Protein AF-A0AAN9YZ32-F1 (afdb_monomer)

Organism: NCBI:txid2509291

pLDDT: mean 82.46, std 17.28, range [25.11, 98.38]

Secondary structure (DSSP, 8-state):
----S--SSHHHHHHHHHHHTT--PPPPSS--SSTTTS------------EETTEE--HHHHHHHHHHHHHHHHTTSS-HHHHHHHHHHHHHHHHHHHHHHHHHHHT-SEEEE-SGGGG-HHHHHHHHHHHHHHT-EEEEPPHHHHS--HHHHHHHHHHHHHTT----GGG----TT--TTSS---S--

Mean predicted aligned error: 7.69 Å

InterPro domains:
  IPR000905 Gcp-like domain [PF00814] (38-154)
  IPR000905 Gcp-like domain [PTHR11735] (42-188)
  IPR027791 Galactosyltransferase, C-terminal [PF02709] (1-33)
  IPR043129 ATPase, nucleotide binding domain [SSF53067] (52-160)

Radius of gyration: 19.92 Å; Cα contacts (8 Å, |Δi|>4): 190; chains: 1; bounding box: 47×29×58 Å

Foldseek 3Di:
DDPQAPDPDDLVVLVVLCVVLVDPDDDDPPAHLDPVGQFPAPDADDFDQAADQLDGDDPRRSVVCSVCVVVCVVVVVGPPSNSSVNSVVSVLVSNLVSVLSVCVVVVALEDEQAASCLSRVVSVVSNCVSSVVVVGYYHRDDPVGRYDDVVVVVVVVVLCVVLVHDDDPVRPDDDPPDDPVVDDRSNPD

Structure (mmCIF, N/CA/C/O backbone):
data_AF-A0AAN9YZ32-F1
#
_entry.id   AF-A0AAN9YZ32-F1
#
loop_
_atom_site.group_PDB
_atom_site.id
_atom_site.type_symbol
_atom_site.label_atom_id
_atom_site.label_alt_id
_atom_site.label_comp_id
_atom_site.label_asym_id
_atom_site.label_entity_id
_atom_site.label_seq_id
_atom_site.pdbx_PDB_ins_code
_atom_site.Cartn_x
_atom_site.Cartn_y
_atom_site.Cartn_z
_atom_site.occupancy
_atom_site.B_iso_or_equiv
_atom_site.auth_seq_id
_atom_site.auth_comp_id
_atom_site.auth_asym_id
_atom_site.auth_atom_id
_atom_site.pdbx_PDB_model_num
ATOM 1 N N . MET A 1 1 ? 19.676 15.969 9.452 1.00 29.69 1 MET A N 1
ATOM 2 C CA . MET A 1 1 ? 18.438 15.170 9.318 1.00 29.69 1 MET A CA 1
ATOM 3 C C . MET A 1 1 ? 17.542 15.817 8.270 1.00 29.69 1 MET A C 1
ATOM 5 O O . MET A 1 1 ? 16.778 16.707 8.598 1.00 29.69 1 MET A O 1
ATOM 9 N N . SER A 1 2 ? 17.719 15.436 7.004 1.00 25.11 2 SER A N 1
ATOM 10 C CA . SER A 1 2 ? 16.837 15.790 5.882 1.00 25.11 2 SER A CA 1
ATOM 11 C C . SER A 1 2 ? 17.173 14.858 4.711 1.00 25.11 2 SER A C 1
ATOM 13 O O . SER A 1 2 ? 17.699 15.284 3.689 1.00 25.11 2 SER A O 1
ATOM 15 N N . ASN A 1 3 ? 16.895 13.563 4.894 1.00 29.72 3 ASN A N 1
ATOM 16 C CA . ASN A 1 3 ? 16.486 12.705 3.784 1.00 29.72 3 ASN A CA 1
ATOM 17 C C . ASN A 1 3 ? 15.047 13.118 3.490 1.00 29.72 3 ASN A C 1
ATOM 19 O O . ASN A 1 3 ? 14.131 12.536 4.066 1.00 29.72 3 ASN A O 1
ATOM 23 N N . LYS A 1 4 ? 14.832 14.152 2.670 1.00 35.03 4 LYS A N 1
ATOM 24 C CA . LYS A 1 4 ? 13.491 14.446 2.155 1.00 35.03 4 LYS A CA 1
ATOM 25 C C . LYS A 1 4 ? 13.124 13.360 1.131 1.00 35.03 4 LYS A C 1
ATOM 27 O O . LYS A 1 4 ? 13.225 13.533 -0.074 1.00 35.03 4 LYS A O 1
ATOM 32 N N . TYR A 1 5 ? 12.787 12.214 1.718 1.00 47.97 5 TYR A N 1
ATOM 33 C CA . TYR A 1 5 ? 11.811 11.211 1.308 1.00 47.97 5 TYR A CA 1
ATOM 34 C C . TYR A 1 5 ? 12.177 10.161 0.267 1.00 47.97 5 TYR A C 1
ATOM 36 O O . TYR A 1 5 ? 11.325 9.362 -0.087 1.00 47.97 5 TYR A O 1
ATOM 44 N N . TRP A 1 6 ? 13.446 10.009 -0.094 1.00 38.06 6 TRP A N 1
ATOM 45 C CA . TRP A 1 6 ? 13.887 8.803 -0.809 1.00 38.06 6 TRP A CA 1
ATOM 46 C C . TRP A 1 6 ? 13.816 7.540 0.048 1.00 38.06 6 TRP A C 1
ATOM 48 O O . TRP A 1 6 ? 14.355 7.525 1.155 1.00 38.06 6 TRP A O 1
ATOM 58 N N . GLY A 1 7 ? 13.234 6.474 -0.514 1.00 44.03 7 GLY A N 1
ATOM 59 C CA . GLY A 1 7 ? 13.568 5.095 -0.154 1.00 44.03 7 GLY A CA 1
ATOM 60 C C . GLY A 1 7 ? 13.113 4.634 1.232 1.00 44.03 7 GLY A C 1
ATOM 61 O O . GLY A 1 7 ? 13.901 4.508 2.164 1.00 44.03 7 GLY A O 1
ATOM 62 N N . ARG A 1 8 ? 11.823 4.334 1.380 1.00 45.53 8 ARG A N 1
ATOM 63 C CA . ARG A 1 8 ? 11.341 3.363 2.382 1.00 45.53 8 ARG A CA 1
ATOM 64 C C . ARG A 1 8 ? 10.248 2.485 1.774 1.00 45.53 8 ARG A C 1
ATOM 66 O O . ARG A 1 8 ? 9.145 2.387 2.302 1.00 45.53 8 ARG A O 1
ATOM 73 N N . GLY A 1 9 ? 10.553 1.901 0.617 1.00 55.44 9 GLY A N 1
ATOM 74 C CA . GLY A 1 9 ? 9.623 1.076 -0.151 1.00 55.44 9 GLY A CA 1
ATOM 75 C C . GLY A 1 9 ? 10.321 0.164 -1.159 1.00 55.44 9 GLY A C 1
ATOM 76 O O . GLY A 1 9 ? 11.528 -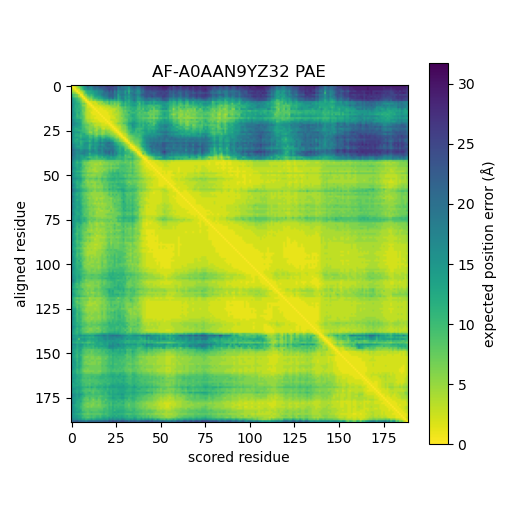0.050 -1.091 1.00 55.44 9 GLY A O 1
ATOM 77 N N . LEU A 1 10 ? 9.544 -0.347 -2.114 1.00 54.44 10 LEU A N 1
ATOM 78 C CA . LEU A 1 10 ? 9.948 -1.344 -3.117 1.00 54.44 10 LEU A CA 1
ATOM 79 C C . LEU A 1 10 ? 11.146 -0.939 -3.993 1.00 54.44 10 LEU A C 1
ATOM 81 O O . LEU A 1 10 ? 11.879 -1.798 -4.468 1.00 54.44 10 LEU A O 1
ATOM 85 N N . GLU A 1 11 ? 11.373 0.356 -4.202 1.00 58.56 11 GLU A N 1
ATOM 86 C CA . GLU A 1 11 ? 12.484 0.868 -5.018 1.00 58.56 11 GLU A CA 1
ATOM 87 C C . GLU A 1 11 ? 13.853 0.636 -4.375 1.00 58.56 11 GLU A C 1
ATOM 89 O O . GLU A 1 11 ? 14.832 0.360 -5.068 1.00 58.56 11 GLU A O 1
ATOM 94 N N . ASP A 1 12 ? 13.928 0.727 -3.045 1.00 61.19 12 ASP A N 1
ATOM 95 C CA . ASP A 1 12 ? 15.157 0.429 -2.315 1.00 61.19 12 ASP A CA 1
ATOM 96 C C . ASP A 1 12 ? 15.487 -1.050 -2.406 1.00 61.19 12 ASP A C 1
ATOM 98 O O . ASP A 1 12 ? 16.642 -1.406 -2.640 1.00 61.19 12 ASP A O 1
ATOM 102 N N . GLU A 1 13 ? 14.464 -1.891 -2.266 1.00 63.31 13 GLU A N 1
ATOM 103 C CA . GLU A 1 13 ? 14.590 -3.328 -2.444 1.00 63.31 13 GLU A CA 1
ATOM 104 C C . GLU A 1 13 ? 15.046 -3.647 -3.871 1.00 63.31 13 GLU A C 1
ATOM 106 O O . GLU A 1 13 ? 16.034 -4.353 -4.053 1.00 63.31 13 GLU A O 1
ATOM 111 N N . PHE A 1 14 ? 14.422 -3.050 -4.888 1.00 64.94 14 PHE A N 1
ATOM 112 C CA . PHE A 1 14 ? 14.807 -3.257 -6.281 1.00 64.94 14 PHE A CA 1
ATOM 113 C C . PHE A 1 14 ? 16.247 -2.809 -6.563 1.00 64.94 14 PHE A C 1
ATOM 115 O O . PHE A 1 14 ? 17.024 -3.546 -7.167 1.00 64.94 14 PHE A O 1
ATOM 122 N N . TYR A 1 15 ? 16.652 -1.638 -6.074 1.00 66.81 15 TYR A N 1
ATOM 123 C CA . TYR A 1 15 ? 18.014 -1.142 -6.257 1.00 66.81 15 TYR A CA 1
ATOM 124 C C . TYR A 1 15 ? 19.060 -2.008 -5.532 1.00 66.81 15 TYR A C 1
ATOM 126 O O . TYR A 1 15 ? 20.149 -2.238 -6.065 1.00 66.81 15 TYR A O 1
ATOM 134 N N . VAL A 1 16 ? 18.747 -2.501 -4.328 1.00 68.75 16 VAL A N 1
ATOM 135 C CA . VAL A 1 16 ? 19.596 -3.469 -3.612 1.00 68.75 16 VAL A CA 1
ATOM 136 C C . VAL A 1 16 ? 19.735 -4.748 -4.432 1.00 68.75 16 VAL A C 1
ATOM 138 O O . VAL A 1 16 ? 20.857 -5.189 -4.671 1.00 68.75 16 VAL A O 1
ATOM 141 N N . ARG A 1 17 ? 18.634 -5.276 -4.968 1.00 67.62 17 ARG A N 1
ATOM 142 C CA . ARG A 1 17 ? 18.654 -6.492 -5.785 1.00 67.62 17 ARG A CA 1
ATOM 143 C C . ARG A 1 17 ? 19.398 -6.324 -7.110 1.00 67.62 17 ARG A C 1
ATOM 145 O O . ARG A 1 17 ? 20.110 -7.232 -7.525 1.00 67.62 17 ARG A O 1
ATOM 152 N N . LEU A 1 18 ? 19.329 -5.156 -7.755 1.00 68.12 18 LEU A N 1
ATOM 153 C CA . LEU A 1 18 ? 20.150 -4.860 -8.940 1.00 68.12 18 LEU A CA 1
ATOM 154 C C . LEU A 1 18 ? 21.651 -4.875 -8.615 1.00 68.12 18 LEU A C 1
ATOM 156 O O . LEU A 1 18 ? 22.448 -5.377 -9.410 1.00 68.12 18 LEU A O 1
ATOM 160 N N . LYS A 1 19 ? 22.042 -4.357 -7.444 1.00 70.69 19 LYS A N 1
ATOM 161 C CA . LYS A 1 19 ? 23.430 -4.446 -6.971 1.00 70.69 19 LYS A CA 1
ATOM 162 C C . LYS A 1 19 ? 23.843 -5.883 -6.675 1.00 70.69 19 LYS A C 1
ATOM 164 O O . LYS A 1 19 ? 24.939 -6.279 -7.063 1.00 70.69 19 LYS A O 1
ATOM 169 N N . GLU A 1 20 ? 22.981 -6.661 -6.026 1.00 72.56 20 GLU A N 1
ATOM 170 C CA . GLU A 1 20 ? 23.212 -8.090 -5.772 1.00 72.56 20 GLU A CA 1
ATOM 171 C C . GLU A 1 20 ? 23.334 -8.893 -7.076 1.00 72.56 20 GLU A C 1
ATOM 173 O O . GLU A 1 20 ? 24.147 -9.810 -7.160 1.00 72.56 20 GLU A O 1
ATOM 178 N N . ALA A 1 21 ? 22.619 -8.489 -8.130 1.00 67.00 21 ALA A N 1
ATOM 179 C CA . ALA A 1 21 ? 22.737 -9.043 -9.480 1.00 67.00 21 ALA A CA 1
ATOM 180 C C . ALA A 1 21 ? 24.017 -8.611 -10.233 1.00 67.00 21 ALA A C 1
ATOM 182 O O . ALA A 1 21 ? 24.178 -8.925 -11.413 1.00 67.00 21 ALA A O 1
ATOM 183 N N . GLY A 1 22 ? 24.934 -7.887 -9.580 1.00 68.31 22 GLY A N 1
ATOM 184 C CA . GLY A 1 22 ? 26.226 -7.490 -10.144 1.00 68.31 22 GLY A CA 1
ATOM 18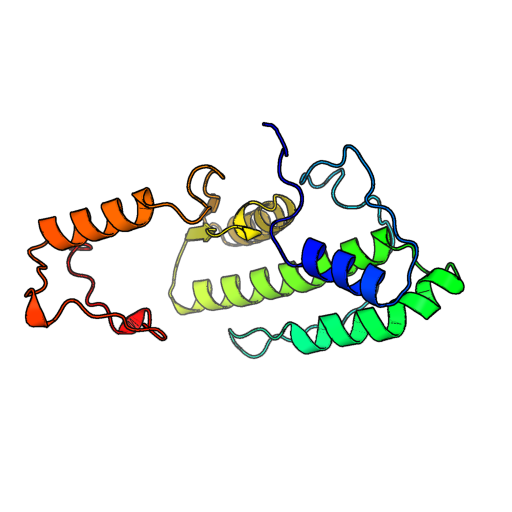5 C C . GLY A 1 22 ? 26.165 -6.310 -11.117 1.00 68.31 22 GLY A C 1
ATOM 186 O O . GLY A 1 22 ? 27.133 -6.060 -11.838 1.00 68.31 22 GLY A O 1
ATOM 187 N N . LEU A 1 23 ? 25.053 -5.569 -11.158 1.00 66.81 23 LEU A N 1
ATOM 188 C CA . LEU A 1 23 ? 24.925 -4.389 -12.010 1.00 66.81 23 LEU A CA 1
ATOM 189 C C . LEU A 1 23 ? 25.534 -3.163 -11.326 1.00 66.81 23 LEU A C 1
ATOM 191 O O . LEU A 1 23 ? 25.223 -2.841 -10.177 1.00 66.81 23 LEU A O 1
ATOM 195 N N . ASN A 1 24 ? 26.382 -2.435 -12.059 1.00 65.50 24 ASN A N 1
ATOM 196 C CA . ASN A 1 24 ? 26.964 -1.183 -11.582 1.00 65.50 24 ASN A CA 1
ATOM 197 C C . ASN A 1 24 ? 25.953 -0.039 -11.734 1.00 65.50 24 ASN A C 1
ATOM 199 O O . ASN A 1 24 ? 26.019 0.759 -12.668 1.00 65.50 24 ASN A O 1
ATOM 203 N N . VAL A 1 25 ? 24.977 -0.012 -10.830 1.00 64.62 25 VAL A N 1
ATOM 204 C CA . VAL A 1 25 ? 23.960 1.037 -10.753 1.00 64.62 25 VAL A CA 1
ATOM 205 C C . VAL A 1 25 ? 24.361 2.002 -9.646 1.00 64.62 25 VAL A C 1
ATOM 207 O O . VAL A 1 25 ? 24.630 1.576 -8.521 1.00 64.62 25 VAL A O 1
ATOM 210 N N . SER A 1 26 ? 24.380 3.304 -9.914 1.00 56.81 26 SER A N 1
ATOM 211 C CA . SER A 1 26 ? 24.555 4.349 -8.900 1.00 56.81 26 SER A CA 1
ATOM 212 C C . SER A 1 26 ? 23.204 4.973 -8.563 1.00 56.81 26 SER A C 1
ATOM 214 O O . SER A 1 26 ? 22.339 5.102 -9.423 1.00 56.81 26 SER A O 1
ATOM 216 N N . ARG A 1 27 ? 22.992 5.327 -7.289 1.00 56.16 27 ARG A N 1
ATOM 217 C CA . ARG A 1 27 ? 21.812 6.106 -6.913 1.00 56.16 27 ARG A CA 1
ATOM 218 C C . ARG A 1 27 ? 22.043 7.516 -7.436 1.00 56.16 27 ARG A C 1
ATOM 220 O O . ARG A 1 27 ? 23.076 8.095 -7.079 1.00 56.16 27 ARG A O 1
ATOM 227 N N . PRO A 1 28 ? 21.138 8.077 -8.247 1.00 53.81 28 PRO A N 1
ATOM 228 C CA . PRO A 1 28 ? 21.248 9.482 -8.576 1.00 53.81 28 PRO A CA 1
ATOM 229 C C . PRO A 1 28 ? 21.141 10.290 -7.272 1.00 53.81 28 PRO A C 1
ATOM 231 O O . PRO A 1 28 ? 20.385 9.950 -6.360 1.00 53.81 28 PRO A O 1
ATOM 234 N N . THR A 1 29 ? 21.985 11.306 -7.129 1.00 49.59 29 THR A N 1
ATOM 235 C CA . THR A 1 29 ? 22.001 12.187 -5.957 1.00 49.59 29 THR A CA 1
ATOM 236 C C . THR A 1 29 ? 21.036 13.353 -6.177 1.00 49.59 29 THR A C 1
ATOM 238 O O . THR A 1 29 ? 20.799 13.751 -7.314 1.00 49.59 29 THR A O 1
ATOM 241 N N . ASN A 1 30 ? 20.492 13.918 -5.093 1.00 52.66 30 ASN A N 1
ATOM 242 C CA . ASN A 1 30 ? 19.596 15.090 -5.111 1.00 52.66 30 ASN A CA 1
ATOM 243 C C . ASN A 1 30 ? 18.254 14.907 -5.817 1.00 52.66 30 ASN A C 1
ATOM 245 O O . ASN A 1 30 ? 17.653 15.887 -6.241 1.00 52.66 30 ASN A O 1
ATOM 249 N N . ILE A 1 31 ? 17.778 13.679 -5.933 1.00 49.38 31 ILE A N 1
ATOM 250 C CA . ILE A 1 31 ? 16.433 13.468 -6.434 1.00 49.38 31 ILE A CA 1
ATOM 251 C C . ILE A 1 31 ? 15.434 13.883 -5.330 1.00 49.38 31 ILE A C 1
ATOM 253 O O . ILE A 1 31 ? 15.776 13.886 -4.142 1.00 49.38 31 ILE A O 1
ATOM 257 N N . SER A 1 32 ? 14.187 14.204 -5.666 1.00 48.38 32 SER A N 1
ATOM 258 C CA . SER A 1 32 ? 13.069 14.380 -4.720 1.00 48.38 32 SER A CA 1
ATOM 259 C C . SER A 1 32 ? 11.943 13.391 -5.045 1.00 48.38 32 SER A C 1
ATOM 261 O O . SER A 1 32 ? 11.831 12.982 -6.191 1.00 48.38 32 SER A O 1
ATOM 263 N N . THR A 1 33 ? 11.095 13.010 -4.082 1.00 48.16 33 THR A N 1
ATOM 264 C CA . THR A 1 33 ? 9.946 12.106 -4.335 1.00 48.16 33 THR A CA 1
ATOM 265 C C . THR A 1 33 ? 8.834 12.710 -5.189 1.00 48.16 33 THR A C 1
ATOM 267 O O . THR A 1 33 ? 7.784 12.091 -5.334 1.00 48.16 33 THR A O 1
ATOM 270 N N . GLY A 1 34 ? 9.013 13.927 -5.707 1.00 47.28 34 GLY A N 1
ATOM 271 C CA . GLY A 1 34 ? 8.025 14.598 -6.544 1.00 47.28 34 GLY A CA 1
ATOM 272 C C . GLY A 1 34 ? 7.923 13.977 -7.936 1.00 47.28 34 GLY A C 1
ATOM 273 O O . GLY A 1 34 ? 8.853 13.328 -8.418 1.00 47.28 34 GLY A O 1
ATOM 274 N N . SER A 1 35 ? 6.800 14.225 -8.602 1.00 45.00 35 SER A N 1
ATOM 275 C CA . SER A 1 35 ? 6.498 13.747 -9.957 1.00 45.00 35 SER A CA 1
ATOM 276 C C . SER A 1 35 ? 7.485 14.228 -11.029 1.00 45.00 35 SER A C 1
ATOM 278 O O . SER A 1 35 ? 7.636 13.575 -12.055 1.00 45.00 35 SER A O 1
ATOM 280 N N . GLU A 1 36 ? 8.201 15.330 -10.786 1.00 44.94 36 GLU A N 1
ATOM 281 C CA . GLU A 1 36 ? 9.159 15.898 -11.746 1.00 44.94 36 GLU A CA 1
ATOM 282 C C . GLU A 1 36 ? 10.569 15.293 -11.671 1.00 44.94 36 GLU A C 1
ATOM 284 O O . GLU A 1 36 ? 11.353 15.457 -12.606 1.00 44.94 36 GLU A O 1
ATOM 289 N N . ASP A 1 37 ? 10.909 14.602 -10.578 1.00 48.19 37 ASP A N 1
ATOM 290 C CA . ASP A 1 37 ? 12.284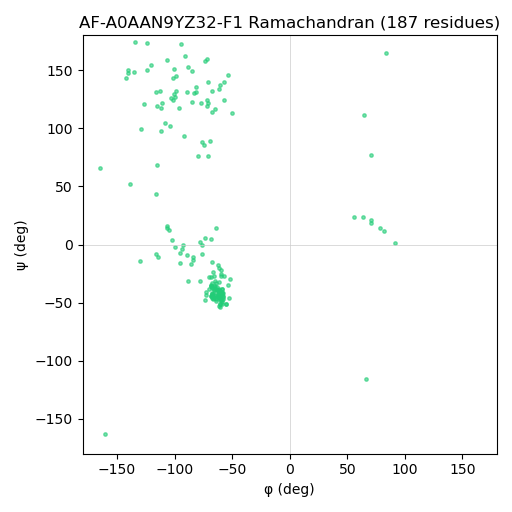 14.143 -10.339 1.00 48.19 37 ASP A CA 1
ATOM 291 C C . ASP A 1 37 ? 12.365 12.657 -9.973 1.00 48.19 37 ASP A C 1
ATOM 293 O O . ASP A 1 37 ? 13.442 12.076 -10.071 1.00 48.19 37 ASP A O 1
ATOM 297 N N . THR A 1 38 ? 11.254 12.000 -9.619 1.00 49.31 38 THR A N 1
ATOM 298 C CA . THR A 1 38 ? 11.249 10.571 -9.267 1.00 49.31 38 THR A CA 1
ATOM 299 C C . THR A 1 38 ? 11.523 9.719 -10.503 1.00 49.31 38 THR A C 1
ATOM 301 O O . THR A 1 38 ? 10.621 9.306 -11.220 1.00 49.31 38 THR A O 1
ATOM 304 N N . PHE A 1 39 ? 12.816 9.486 -10.730 1.00 54.72 39 PHE A N 1
ATOM 305 C CA . PHE A 1 39 ? 13.410 8.854 -11.901 1.00 54.72 39 PHE A CA 1
ATOM 306 C C . PHE A 1 39 ? 13.198 9.678 -13.175 1.00 54.72 39 PHE A C 1
ATOM 308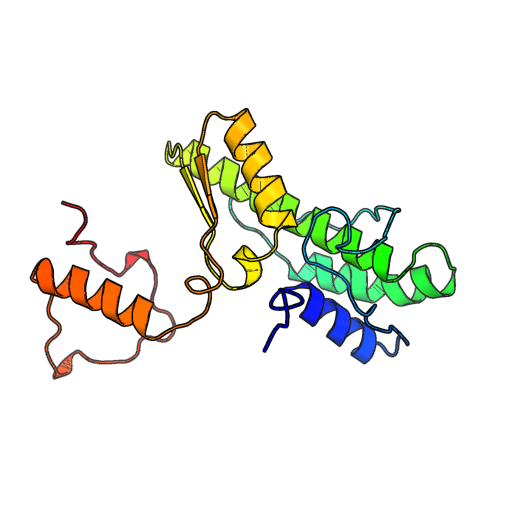 O O . PHE A 1 39 ? 12.122 9.736 -13.750 1.00 54.72 39 PHE A O 1
ATOM 315 N N . ARG A 1 40 ? 14.287 10.237 -13.713 1.00 58.09 40 ARG A N 1
ATOM 316 C CA . ARG A 1 40 ? 14.329 10.882 -15.043 1.00 58.09 40 ARG A CA 1
ATOM 317 C C . ARG A 1 40 ? 14.057 9.912 -16.211 1.00 58.09 40 ARG A C 1
ATOM 319 O O . ARG A 1 40 ? 14.395 10.232 -17.353 1.00 58.09 40 ARG A O 1
ATOM 326 N N . GLY A 1 41 ? 13.533 8.720 -15.919 1.00 64.56 41 GLY A N 1
ATOM 327 C CA . GLY A 1 41 ? 13.160 7.715 -16.896 1.00 64.56 41 GLY A CA 1
ATOM 328 C C . GLY A 1 41 ? 12.083 8.275 -17.815 1.00 64.56 41 GLY A C 1
ATOM 329 O O . GLY A 1 41 ? 11.141 8.926 -17.376 1.00 64.56 41 GLY A O 1
ATOM 330 N N . LYS A 1 42 ? 12.255 8.068 -19.116 1.00 75.25 42 LYS A N 1
ATOM 331 C CA . LYS A 1 42 ? 11.313 8.534 -20.146 1.00 75.25 42 LYS A CA 1
ATOM 332 C C . LYS A 1 42 ? 10.644 7.372 -20.862 1.00 75.25 42 LYS A C 1
ATOM 334 O O . LYS A 1 42 ? 9.719 7.589 -21.643 1.00 75.25 42 LYS A O 1
ATOM 339 N N . LYS A 1 43 ? 11.138 6.150 -20.647 1.00 89.19 43 LYS A N 1
ATOM 340 C CA . LYS A 1 43 ? 10.713 4.969 -21.382 1.00 89.19 43 LYS A CA 1
ATOM 341 C C . LYS A 1 43 ? 10.035 3.974 -20.452 1.00 89.19 43 LYS A C 1
ATOM 343 O O . LYS A 1 43 ? 10.652 3.434 -19.542 1.00 89.19 43 LYS A O 1
ATOM 348 N N . PHE A 1 44 ? 8.771 3.690 -20.740 1.00 91.00 44 PHE A N 1
ATOM 349 C CA . PHE A 1 44 ? 8.015 2.662 -20.039 1.00 91.00 44 PHE A CA 1
ATOM 350 C C . PHE A 1 44 ? 8.340 1.265 -20.596 1.00 91.00 44 PHE A C 1
ATOM 352 O O . PHE A 1 44 ? 8.355 1.039 -21.811 1.00 91.00 44 PHE A O 1
ATOM 359 N N . LEU A 1 45 ? 8.625 0.322 -19.703 1.00 92.56 45 LEU A N 1
ATOM 360 C CA . LEU A 1 45 ? 8.742 -1.107 -19.968 1.00 92.56 45 LEU A CA 1
ATOM 361 C C . LEU A 1 45 ? 7.469 -1.792 -19.475 1.00 92.56 45 LEU A C 1
ATOM 363 O O . LEU A 1 45 ? 7.115 -1.678 -18.306 1.00 92.56 45 LEU A O 1
ATOM 367 N N . HIS A 1 46 ? 6.813 -2.559 -20.344 1.00 93.88 46 HIS A N 1
ATOM 368 C CA . HIS A 1 46 ? 5.677 -3.373 -19.928 1.00 93.88 46 HIS A CA 1
ATOM 369 C C . HIS A 1 46 ? 6.138 -4.491 -18.991 1.00 93.88 46 HIS A C 1
ATOM 371 O O . HIS A 1 46 ? 6.866 -5.401 -19.394 1.00 93.88 46 HIS A O 1
ATOM 377 N N . LEU A 1 47 ? 5.689 -4.415 -17.742 1.00 92.81 47 LEU A N 1
ATOM 378 C CA . LEU A 1 47 ? 5.950 -5.398 -16.700 1.00 92.81 47 LEU A CA 1
ATOM 379 C C . LEU A 1 47 ? 4.693 -6.237 -16.415 1.00 92.81 47 LEU A C 1
ATOM 381 O O . LEU A 1 47 ? 3.580 -5.810 -16.731 1.00 92.81 47 LEU A O 1
ATOM 385 N N . PRO A 1 48 ? 4.837 -7.439 -15.825 1.00 94.50 48 PRO A N 1
ATOM 386 C CA . PRO A 1 48 ? 3.691 -8.244 -15.423 1.00 94.50 48 PRO A CA 1
ATOM 387 C C . PRO A 1 48 ? 2.774 -7.484 -14.459 1.00 94.50 48 PRO A C 1
ATOM 389 O O . PRO A 1 48 ? 3.210 -7.055 -13.395 1.00 94.50 48 PRO A O 1
ATOM 392 N N . TYR A 1 49 ? 1.498 -7.371 -14.823 1.00 95.38 49 TYR A N 1
ATOM 393 C CA . TYR A 1 49 ? 0.473 -6.699 -14.030 1.00 95.38 49 TYR A CA 1
ATOM 394 C C . TYR A 1 49 ? -0.423 -7.743 -13.350 1.00 95.38 49 TYR A C 1
ATOM 396 O O . TYR A 1 49 ? -1.253 -8.388 -13.992 1.00 95.38 49 TYR A O 1
ATOM 404 N N . THR A 1 50 ? -0.209 -7.978 -12.056 1.00 94.69 50 THR A N 1
ATOM 405 C CA . THR A 1 50 ? -0.728 -9.153 -11.332 1.00 94.69 50 THR A CA 1
ATOM 406 C C . THR A 1 50 ? -1.727 -8.779 -10.240 1.00 94.69 50 THR A C 1
ATOM 408 O O . THR A 1 50 ? -1.460 -8.957 -9.048 1.00 94.69 50 THR A O 1
ATOM 411 N N . VAL A 1 51 ? -2.899 -8.296 -10.662 1.00 97.38 51 VAL A N 1
ATOM 412 C CA . VAL A 1 51 ? -4.075 -8.072 -9.802 1.00 97.38 51 VAL A CA 1
ATOM 413 C C . VAL A 1 51 ? -5.052 -9.244 -9.939 1.00 97.38 51 VAL A C 1
ATOM 415 O O . VAL A 1 51 ? -5.394 -9.654 -11.049 1.00 97.38 51 VAL A O 1
ATOM 418 N N . LYS A 1 52 ? -5.530 -9.783 -8.815 1.00 96.38 52 LYS A N 1
ATOM 419 C CA . LYS A 1 52 ? -6.563 -10.828 -8.759 1.00 96.38 52 LYS A CA 1
ATOM 420 C C . LYS A 1 52 ? -7.662 -10.402 -7.790 1.00 96.38 52 LYS A C 1
ATOM 422 O O . LYS A 1 52 ? -7.515 -10.533 -6.582 1.00 96.38 52 LYS A O 1
ATOM 427 N N . GLY A 1 53 ? -8.774 -9.885 -8.311 1.00 96.00 53 GLY A N 1
ATOM 428 C CA . GLY A 1 53 ? -9.838 -9.337 -7.464 1.00 96.00 53 GLY A CA 1
ATOM 429 C C . GLY A 1 53 ? -9.362 -8.084 -6.724 1.00 96.00 53 GLY A C 1
ATOM 430 O O . GLY A 1 53 ? -9.065 -7.081 -7.366 1.00 96.00 53 GLY A O 1
ATOM 431 N N . MET A 1 54 ? -9.288 -8.139 -5.395 1.00 96.00 54 MET A N 1
ATOM 432 C CA . MET A 1 54 ? -8.743 -7.053 -4.561 1.00 96.00 54 MET A CA 1
ATOM 433 C C . MET A 1 54 ? -7.316 -7.343 -4.066 1.00 96.00 54 MET A C 1
ATOM 435 O O . MET A 1 54 ? -6.752 -6.536 -3.334 1.00 96.00 54 MET A O 1
ATOM 439 N N . ASP A 1 55 ? -6.720 -8.461 -4.493 1.00 95.44 55 ASP A N 1
ATOM 440 C CA . ASP A 1 55 ? -5.372 -8.869 -4.105 1.00 95.44 55 ASP A CA 1
ATOM 441 C C . ASP A 1 55 ? -4.340 -8.551 -5.194 1.00 95.44 55 ASP A C 1
ATOM 443 O O . ASP A 1 55 ? -4.621 -8.592 -6.397 1.00 95.44 55 ASP A O 1
ATOM 447 N N . VAL A 1 56 ? -3.101 -8.306 -4.764 1.00 93.75 56 VAL A N 1
ATOM 448 C CA . VAL A 1 56 ? -1.932 -8.057 -5.622 1.00 93.75 56 VAL A CA 1
ATOM 449 C C . VAL A 1 56 ? -0.803 -9.031 -5.306 1.00 93.75 56 VAL A C 1
ATOM 451 O O . VAL A 1 56 ? -0.637 -9.469 -4.170 1.00 93.75 56 VAL A O 1
ATOM 454 N N . SER A 1 57 ? 0.013 -9.359 -6.311 1.00 90.81 57 SER A N 1
ATOM 455 C CA . SER A 1 57 ? 1.238 -10.145 -6.118 1.00 90.81 57 SER A CA 1
ATOM 456 C C . SER A 1 57 ? 2.448 -9.437 -6.715 1.00 90.81 57 SER A C 1
ATOM 458 O O . SER A 1 57 ? 2.488 -9.219 -7.921 1.00 90.81 57 SER A O 1
ATOM 460 N N . PHE A 1 58 ? 3.456 -9.130 -5.892 1.00 86.62 58 PHE A N 1
ATOM 461 C CA . PHE A 1 58 ? 4.667 -8.417 -6.331 1.00 86.62 58 PHE A CA 1
ATOM 462 C C . PHE A 1 58 ? 5.847 -9.331 -6.694 1.00 86.62 58 PHE A C 1
ATOM 464 O O . PHE A 1 58 ? 6.792 -8.905 -7.352 1.00 86.62 58 PHE A O 1
ATOM 471 N N . SER A 1 59 ? 5.810 -10.603 -6.294 1.00 80.50 59 SER A N 1
ATOM 472 C CA . SER A 1 59 ? 6.925 -11.534 -6.531 1.00 80.50 59 SER A CA 1
ATOM 473 C C . SER A 1 59 ? 7.226 -11.724 -8.024 1.00 80.50 59 SER A C 1
ATOM 475 O O . SER A 1 59 ? 8.378 -11.644 -8.443 1.00 80.50 59 SER A O 1
ATOM 477 N N . GLY A 1 60 ? 6.184 -11.906 -8.842 1.00 85.81 60 GLY A N 1
ATOM 478 C CA . GLY A 1 60 ? 6.328 -12.145 -10.277 1.00 85.81 60 GLY A CA 1
ATOM 479 C C . GLY A 1 60 ? 6.912 -10.955 -11.038 1.00 85.81 60 GLY A C 1
ATOM 480 O O . GLY A 1 60 ? 7.744 -11.152 -11.922 1.00 85.81 60 GLY A O 1
ATOM 481 N N . ILE A 1 61 ? 6.516 -9.730 -10.680 1.00 86.12 61 ILE A N 1
ATOM 482 C CA . ILE A 1 61 ? 7.031 -8.513 -11.314 1.00 86.12 61 ILE A CA 1
ATOM 483 C C . ILE A 1 61 ? 8.505 -8.283 -10.963 1.00 86.12 61 ILE A C 1
ATOM 485 O O . ILE A 1 61 ? 9.297 -8.049 -11.873 1.00 86.12 61 ILE A O 1
ATOM 489 N N . LEU A 1 62 ? 8.893 -8.454 -9.692 1.00 83.56 62 LEU A N 1
ATOM 490 C CA . LEU A 1 62 ? 10.283 -8.321 -9.231 1.00 83.56 62 LEU A CA 1
ATOM 491 C C . LEU A 1 62 ? 11.211 -9.330 -9.923 1.00 83.56 62 LEU A C 1
ATOM 493 O O . LEU A 1 62 ? 12.199 -8.946 -10.545 1.00 83.56 62 LEU A O 1
ATOM 497 N N . SER A 1 63 ? 10.853 -10.617 -9.920 1.00 85.31 63 SER A N 1
ATOM 498 C CA . SER A 1 63 ? 11.667 -11.645 -10.584 1.00 85.31 63 SER A CA 1
ATOM 499 C C . SER A 1 63 ? 11.751 -11.449 -12.101 1.00 85.31 63 SER A C 1
ATOM 501 O O . SER A 1 63 ? 12.765 -11.770 -12.723 1.00 85.31 63 SER A O 1
ATOM 503 N N . ASN A 1 64 ? 10.690 -10.926 -12.723 1.00 88.69 64 ASN A N 1
ATOM 504 C CA . ASN A 1 64 ? 10.683 -10.639 -14.151 1.00 88.69 64 ASN A CA 1
ATOM 505 C C . ASN A 1 64 ? 11.665 -9.513 -14.508 1.00 88.69 64 ASN A C 1
ATOM 507 O O . ASN A 1 64 ? 12.449 -9.671 -15.449 1.00 88.69 64 ASN A O 1
ATOM 511 N N . ILE A 1 65 ? 11.650 -8.414 -13.751 1.00 85.50 65 ILE A N 1
ATOM 512 C CA . ILE A 1 65 ? 12.531 -7.276 -14.009 1.00 85.50 65 ILE A CA 1
ATOM 513 C C . ILE A 1 65 ? 13.991 -7.608 -13.680 1.00 85.50 65 ILE A C 1
ATOM 515 O O . ILE A 1 65 ? 14.867 -7.277 -14.471 1.00 85.50 65 ILE A O 1
ATOM 519 N N . GLU A 1 66 ? 14.265 -8.356 -12.608 1.00 83.81 66 GLU A N 1
ATOM 520 C CA . GLU A 1 66 ? 15.615 -8.825 -12.251 1.00 83.81 66 GLU A CA 1
ATOM 521 C C . GLU A 1 66 ? 16.243 -9.670 -13.362 1.00 83.81 66 GLU A C 1
ATOM 523 O O . GLU A 1 66 ? 17.408 -9.487 -13.715 1.00 83.81 66 GLU A O 1
ATOM 528 N N . LYS A 1 67 ? 15.456 -10.571 -13.960 1.00 88.62 67 LYS A N 1
ATOM 529 C CA . LYS A 1 67 ? 15.922 -11.431 -15.051 1.00 88.62 67 LYS A CA 1
ATOM 530 C C . LYS A 1 67 ? 16.232 -10.641 -16.326 1.00 88.62 67 LYS A C 1
ATOM 532 O O . LYS A 1 67 ? 17.157 -10.997 -17.054 1.00 88.62 67 LYS A O 1
ATOM 537 N N . GLN A 1 68 ? 15.446 -9.608 -16.629 1.00 89.94 68 GLN A N 1
ATOM 538 C CA . GLN A 1 68 ? 15.572 -8.844 -17.874 1.00 89.94 68 GLN A CA 1
ATOM 539 C C . GLN A 1 68 ? 16.559 -7.673 -17.769 1.00 89.94 68 GLN A C 1
ATOM 541 O O . GLN A 1 68 ? 17.223 -7.349 -18.757 1.00 89.94 68 GLN A O 1
ATOM 546 N N . ALA A 1 69 ? 16.693 -7.061 -16.589 1.00 87.25 69 ALA A N 1
ATOM 547 C CA . ALA A 1 69 ? 17.463 -5.838 -16.376 1.00 87.25 69 ALA A CA 1
ATOM 548 C C . ALA A 1 69 ? 18.909 -5.907 -16.907 1.00 87.25 69 ALA A C 1
ATOM 550 O O . ALA A 1 69 ? 19.289 -4.990 -17.640 1.00 87.25 69 ALA A O 1
ATOM 551 N N . PRO A 1 70 ? 19.707 -6.974 -16.669 1.00 87.56 70 PRO A N 1
ATOM 552 C CA . PRO A 1 70 ? 21.075 -7.041 -17.188 1.00 87.56 70 PRO A CA 1
ATOM 553 C C . PRO A 1 70 ? 21.152 -6.946 -18.713 1.00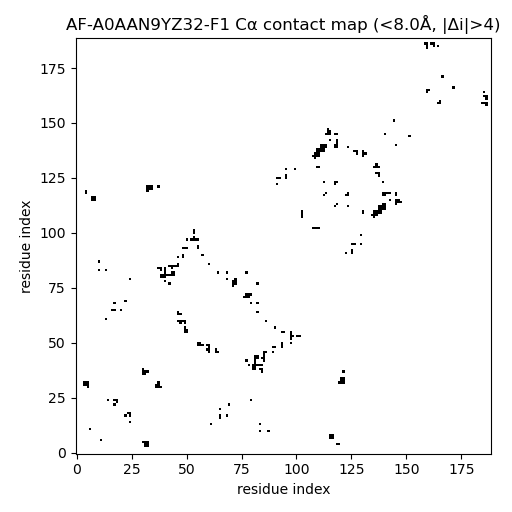 87.56 70 PRO A C 1
ATOM 555 O O . PRO A 1 70 ? 22.011 -6.252 -19.262 1.00 87.56 70 PRO A O 1
ATOM 558 N N . HIS A 1 71 ? 20.232 -7.608 -19.416 1.00 90.38 71 HIS A N 1
ATOM 559 C CA . HIS A 1 71 ? 20.187 -7.579 -20.874 1.00 90.38 71 HIS A CA 1
ATOM 560 C C . HIS A 1 71 ? 19.692 -6.227 -21.403 1.00 90.38 71 HIS A C 1
ATOM 562 O O . HIS A 1 71 ? 20.284 -5.667 -22.327 1.00 90.38 71 HIS A O 1
ATOM 568 N N . LEU A 1 72 ? 18.639 -5.666 -20.803 1.00 91.12 72 LEU A N 1
ATOM 569 C CA . LEU A 1 72 ? 18.059 -4.388 -21.232 1.00 91.12 72 LEU A CA 1
ATOM 570 C C . LEU A 1 72 ? 19.029 -3.213 -21.035 1.00 91.12 72 LEU A C 1
ATOM 572 O O . LEU A 1 72 ? 19.124 -2.346 -21.907 1.00 91.12 72 LEU A O 1
ATOM 576 N N . ILE A 1 73 ? 19.796 -3.230 -19.939 1.00 87.75 73 ILE A N 1
ATOM 577 C CA . ILE A 1 73 ? 20.815 -2.218 -19.641 1.00 87.75 73 ILE A CA 1
ATOM 578 C C . ILE A 1 73 ? 22.045 -2.400 -20.541 1.00 87.75 73 ILE A C 1
ATOM 580 O O . ILE A 1 73 ? 22.506 -1.436 -21.152 1.00 87.75 73 ILE A O 1
ATOM 584 N N . SER A 1 74 ? 22.576 -3.624 -20.678 1.00 89.31 74 SER A N 1
ATOM 585 C CA . SER A 1 74 ? 23.774 -3.872 -21.507 1.00 89.31 74 SER A CA 1
ATOM 586 C C . SER A 1 74 ? 23.540 -3.594 -22.994 1.00 89.31 74 SER A C 1
ATOM 588 O O . SER A 1 74 ? 24.421 -3.059 -23.666 1.00 89.31 74 SER A O 1
ATOM 590 N N . SER A 1 75 ? 22.336 -3.880 -23.496 1.00 92.38 75 SER A N 1
ATOM 591 C CA . SER A 1 75 ? 21.921 -3.541 -24.861 1.00 92.38 75 SER A CA 1
ATOM 592 C C . SER A 1 75 ? 21.567 -2.059 -25.054 1.00 92.38 75 SER A C 1
ATOM 594 O O . SER A 1 75 ? 21.234 -1.662 -26.169 1.00 92.38 75 SER A O 1
ATOM 596 N N . LYS A 1 76 ? 21.652 -1.232 -23.997 1.00 89.62 76 LYS A N 1
ATOM 597 C CA . LYS A 1 76 ? 21.299 0.201 -23.987 1.00 89.62 76 LYS A CA 1
ATOM 598 C C . LYS A 1 76 ? 19.864 0.488 -24.448 1.00 89.62 76 LYS A C 1
ATOM 600 O O . LYS A 1 76 ? 19.571 1.588 -24.910 1.00 89.62 76 LYS A O 1
ATOM 605 N N . GLN A 1 77 ? 18.96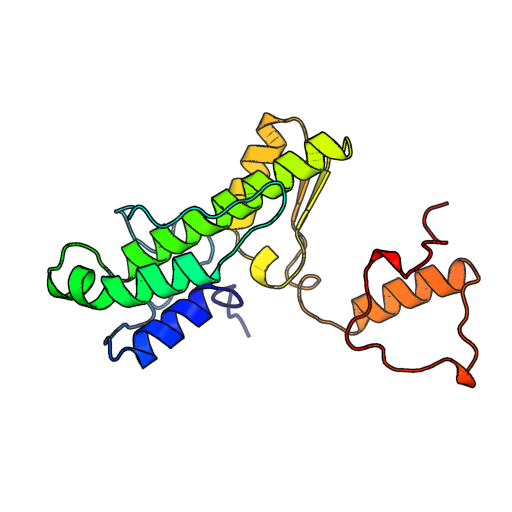5 -0.491 -24.334 1.00 91.25 77 GLN A N 1
ATOM 606 C CA . GLN A 1 77 ? 17.556 -0.323 -24.692 1.00 91.25 77 GLN A CA 1
ATOM 607 C C . GLN A 1 77 ? 16.771 0.431 -23.617 1.00 91.25 77 GLN A C 1
ATOM 609 O O . GLN A 1 77 ? 15.803 1.115 -23.955 1.00 91.25 77 GLN A O 1
ATOM 614 N N . TYR A 1 78 ? 17.173 0.276 -22.356 1.00 90.31 78 TYR A N 1
ATOM 615 C CA . TYR A 1 78 ? 16.591 0.928 -21.186 1.00 90.31 78 TYR A CA 1
ATOM 616 C C . TYR A 1 78 ? 17.705 1.331 -20.228 1.00 90.31 78 TYR A C 1
ATOM 618 O O . TYR A 1 78 ? 18.719 0.634 -20.121 1.00 90.31 78 TYR A O 1
ATOM 626 N N . THR A 1 79 ? 17.510 2.432 -19.513 1.00 84.44 79 THR A N 1
ATOM 627 C CA . THR A 1 79 ? 18.386 2.794 -18.399 1.00 84.44 79 THR A CA 1
ATOM 628 C C . THR A 1 79 ? 17.853 2.217 -17.082 1.00 84.44 79 THR A C 1
ATOM 630 O O . THR A 1 79 ? 16.678 1.851 -16.999 1.00 84.44 79 THR A O 1
ATOM 633 N N . PRO A 1 80 ? 18.675 2.118 -16.022 1.00 79.06 80 PRO A N 1
ATOM 634 C CA . PRO A 1 80 ? 18.177 1.758 -14.695 1.00 79.06 80 PRO A CA 1
ATOM 635 C C . PRO A 1 80 ? 17.030 2.662 -14.215 1.00 79.06 80 PRO A C 1
ATOM 637 O O . PRO A 1 80 ? 16.100 2.182 -13.575 1.00 79.06 80 PRO A O 1
ATOM 640 N N . GLU A 1 81 ? 17.062 3.949 -14.562 1.00 77.69 81 GLU A N 1
ATOM 641 C CA . GLU A 1 81 ? 16.006 4.912 -14.242 1.00 77.69 81 GLU A CA 1
ATOM 642 C C . GLU A 1 81 ? 14.693 4.579 -14.958 1.00 77.69 81 GLU A C 1
ATOM 644 O O . GLU A 1 81 ? 13.642 4.629 -14.325 1.00 77.69 81 GLU A O 1
ATOM 649 N N . ASP A 1 82 ? 14.742 4.184 -16.236 1.00 84.56 82 ASP A N 1
ATOM 650 C CA . ASP A 1 82 ? 13.555 3.727 -16.972 1.00 84.56 82 ASP A CA 1
ATOM 651 C C . ASP A 1 82 ? 12.936 2.472 -16.329 1.00 84.56 82 ASP A C 1
ATOM 653 O O . ASP A 1 82 ? 11.714 2.333 -16.254 1.00 84.56 82 ASP A O 1
ATOM 657 N N . LEU A 1 83 ? 13.774 1.551 -15.839 1.00 84.12 83 LEU A N 1
ATOM 658 C CA . LEU A 1 83 ? 13.319 0.332 -15.167 1.00 84.12 83 LEU A CA 1
ATOM 659 C C . LEU A 1 83 ? 12.653 0.635 -13.818 1.00 84.12 83 LEU A C 1
ATOM 661 O O . LEU A 1 83 ? 11.583 0.095 -13.540 1.00 84.12 83 LEU A O 1
ATOM 665 N N . CYS A 1 84 ? 13.243 1.517 -13.006 1.00 78.75 84 CYS A N 1
ATOM 666 C CA . CYS A 1 84 ? 12.646 1.967 -11.746 1.00 78.75 84 CYS A CA 1
ATOM 667 C C . CYS A 1 84 ? 11.323 2.703 -11.974 1.00 78.75 84 CYS A C 1
ATOM 669 O O . CYS A 1 84 ? 10.343 2.404 -11.296 1.00 78.75 84 CYS A O 1
ATOM 671 N N . TYR A 1 85 ? 11.284 3.606 -12.959 1.00 83.31 85 TYR A N 1
ATOM 672 C CA . TYR A 1 85 ? 10.064 4.293 -13.381 1.00 83.31 85 TYR A CA 1
ATOM 673 C C . TYR A 1 85 ? 8.964 3.289 -13.752 1.00 83.31 85 TYR A C 1
ATOM 675 O O . TYR A 1 85 ? 7.865 3.325 -13.208 1.00 83.31 85 TYR A O 1
ATOM 683 N N . SER A 1 86 ? 9.285 2.317 -14.608 1.00 88.06 86 SER A N 1
ATOM 684 C CA . SER A 1 86 ? 8.324 1.304 -15.058 1.00 88.06 86 SER A CA 1
ATOM 685 C C . SER A 1 86 ? 7.801 0.439 -13.909 1.00 88.06 86 SER A C 1
ATOM 687 O O . SER A 1 86 ? 6.609 0.129 -13.858 1.00 88.06 86 SER A O 1
ATOM 689 N N . LEU A 1 87 ? 8.677 0.059 -12.973 1.00 86.38 87 LEU A N 1
ATOM 690 C CA . LEU A 1 87 ? 8.310 -0.708 -11.783 1.00 86.38 87 LEU A CA 1
ATOM 691 C C . LEU A 1 87 ? 7.370 0.086 -10.872 1.00 86.38 87 LEU A C 1
ATOM 693 O O . LEU A 1 87 ? 6.351 -0.451 -10.437 1.00 86.38 87 LEU A O 1
ATOM 697 N N . GLN A 1 88 ? 7.701 1.353 -10.616 1.00 85.38 88 GLN A N 1
ATOM 698 C CA . GLN A 1 88 ? 6.906 2.252 -9.788 1.00 85.38 88 GLN A CA 1
ATOM 699 C C . GLN A 1 88 ? 5.502 2.440 -10.376 1.00 85.38 88 GLN A C 1
ATOM 701 O O . GLN A 1 88 ? 4.519 2.150 -9.696 1.00 85.38 88 GLN A O 1
ATOM 706 N N . GLU A 1 89 ? 5.408 2.834 -11.648 1.00 89.50 89 GLU A N 1
ATOM 707 C CA . GLU A 1 89 ? 4.127 3.049 -12.331 1.00 89.50 89 GLU A CA 1
ATOM 708 C C . GLU A 1 89 ? 3.270 1.780 -12.345 1.00 89.50 89 GLU A C 1
ATOM 710 O O . GLU A 1 89 ? 2.078 1.831 -12.050 1.00 89.50 89 GLU A O 1
ATOM 715 N N . THR A 1 90 ? 3.877 0.622 -12.633 1.00 93.19 90 THR A N 1
ATOM 716 C CA . THR A 1 90 ? 3.141 -0.648 -12.681 1.00 93.19 90 THR A CA 1
ATOM 717 C C . THR A 1 90 ? 2.585 -1.009 -11.304 1.00 93.19 90 THR A C 1
ATOM 719 O O . THR A 1 90 ? 1.403 -1.319 -11.183 1.00 93.19 90 THR A O 1
ATOM 722 N N . ILE A 1 91 ? 3.404 -0.943 -10.249 1.00 91.50 91 ILE A N 1
ATOM 723 C CA . ILE A 1 91 ? 2.965 -1.307 -8.896 1.00 91.50 91 ILE A CA 1
ATOM 724 C C . ILE A 1 91 ? 1.930 -0.317 -8.361 1.00 91.50 91 ILE A C 1
ATOM 726 O O . ILE A 1 91 ? 0.931 -0.735 -7.776 1.00 91.50 91 ILE A O 1
ATOM 730 N N . PHE A 1 92 ? 2.140 0.985 -8.542 1.00 92.44 92 PHE A N 1
ATOM 731 C CA . PHE A 1 92 ? 1.203 1.982 -8.035 1.00 92.44 92 PHE A CA 1
ATOM 732 C C . PHE A 1 92 ? -0.130 1.919 -8.770 1.00 92.44 92 PHE A C 1
ATOM 734 O O . PHE A 1 92 ? -1.160 1.983 -8.108 1.00 92.44 92 PHE A O 1
ATOM 741 N N . ALA A 1 93 ? -0.139 1.669 -10.082 1.00 96.25 93 ALA A N 1
ATOM 742 C CA . ALA A 1 93 ? -1.377 1.405 -10.812 1.00 96.25 93 ALA A CA 1
ATOM 743 C C . ALA A 1 93 ? -2.131 0.192 -10.237 1.00 96.25 93 ALA A C 1
ATOM 745 O O . ALA A 1 93 ? -3.329 0.292 -9.973 1.00 96.25 93 ALA A O 1
ATOM 746 N N . MET A 1 94 ? -1.428 -0.907 -9.925 1.00 96.94 94 MET A N 1
ATOM 747 C CA . MET A 1 94 ? -2.037 -2.075 -9.269 1.00 96.94 94 MET A CA 1
ATOM 748 C C . MET A 1 94 ? -2.665 -1.720 -7.913 1.00 96.94 94 MET A C 1
ATOM 750 O O . MET A 1 94 ? -3.755 -2.197 -7.599 1.00 96.94 94 MET A O 1
ATOM 754 N N . LEU A 1 95 ? -1.992 -0.887 -7.111 1.00 96.38 95 LEU A N 1
ATOM 755 C CA . LEU A 1 95 ? -2.501 -0.423 -5.816 1.00 96.38 95 LEU A CA 1
ATOM 756 C C . LEU A 1 95 ? -3.727 0.488 -5.969 1.00 96.38 95 LEU A C 1
ATOM 758 O O . LEU A 1 95 ? -4.688 0.341 -5.212 1.00 96.38 95 LEU A O 1
ATOM 762 N N . VAL A 1 96 ? -3.708 1.410 -6.937 1.00 97.75 96 VAL A N 1
ATOM 763 C CA . VAL A 1 96 ? -4.846 2.291 -7.255 1.00 97.75 96 VAL A CA 1
ATOM 764 C C . VAL A 1 96 ? -6.055 1.455 -7.657 1.00 97.75 96 VAL A C 1
ATOM 766 O O . VAL A 1 96 ? -7.127 1.632 -7.084 1.00 97.75 96 VAL A O 1
ATOM 769 N N . GLU A 1 97 ? -5.870 0.477 -8.546 1.00 98.38 97 GLU A N 1
ATOM 770 C CA . GLU A 1 97 ? -6.942 -0.401 -9.019 1.00 98.38 97 GLU A CA 1
ATOM 771 C C . GLU A 1 97 ? -7.621 -1.169 -7.878 1.00 98.38 97 GLU A C 1
ATOM 773 O O . GLU A 1 97 ? -8.850 -1.171 -7.777 1.00 98.38 97 GLU A O 1
ATOM 778 N N . ILE A 1 98 ? -6.853 -1.821 -6.995 1.00 98.31 98 ILE A N 1
ATOM 779 C CA . ILE A 1 98 ? -7.459 -2.563 -5.876 1.00 98.31 98 ILE A CA 1
ATOM 780 C C . ILE A 1 98 ? -8.131 -1.633 -4.864 1.00 98.31 98 ILE A C 1
ATOM 782 O O . ILE A 1 98 ? -9.159 -1.998 -4.292 1.00 98.31 98 ILE A O 1
ATOM 786 N N . THR A 1 99 ? -7.592 -0.426 -4.674 1.00 97.75 99 THR A N 1
ATOM 787 C CA . THR A 1 99 ? -8.166 0.576 -3.769 1.00 97.75 99 THR A CA 1
ATOM 788 C C . THR A 1 99 ? -9.499 1.068 -4.316 1.00 97.75 99 THR A C 1
ATOM 790 O O . THR A 1 99 ? -10.493 1.080 -3.594 1.00 97.75 99 THR A O 1
ATOM 793 N N . GLU A 1 100 ? -9.566 1.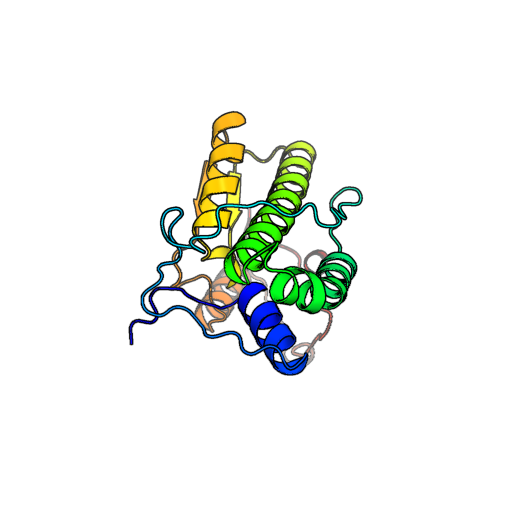383 -5.608 1.00 97.88 100 GLU A N 1
ATOM 794 C CA . GLU A 1 100 ? -10.802 1.789 -6.273 1.00 97.88 100 GLU A CA 1
ATOM 795 C C . GLU A 1 100 ? -11.875 0.684 -6.236 1.00 97.88 100 GLU A C 1
ATOM 797 O O . GLU A 1 100 ? -13.058 0.952 -5.971 1.00 97.88 100 GLU A O 1
ATOM 802 N N . ARG A 1 101 ? -11.472 -0.578 -6.451 1.00 98.25 101 ARG A N 1
ATOM 803 C CA . ARG A 1 101 ? -12.361 -1.742 -6.301 1.00 98.25 101 ARG A CA 1
ATOM 804 C C . ARG A 1 101 ? -12.924 -1.828 -4.886 1.00 98.25 101 ARG A C 1
ATOM 806 O O . ARG A 1 101 ? -14.137 -1.964 -4.726 1.00 98.25 101 ARG A O 1
ATOM 813 N N . ALA A 1 102 ? -12.066 -1.702 -3.875 1.00 97.88 102 ALA A N 1
ATOM 814 C CA . ALA A 1 102 ? -12.470 -1.749 -2.475 1.00 97.88 102 ALA A CA 1
ATOM 815 C C . ALA A 1 102 ? -13.423 -0.600 -2.116 1.00 97.88 102 ALA A C 1
ATOM 817 O O . ALA A 1 102 ? -14.462 -0.847 -1.507 1.00 97.88 102 ALA A O 1
ATOM 818 N N . MET A 1 103 ? -13.134 0.630 -2.554 1.00 97.38 103 MET A N 1
ATOM 819 C CA . MET A 1 103 ? -14.018 1.784 -2.350 1.00 97.38 103 MET A CA 1
ATOM 820 C C . MET A 1 103 ? -15.404 1.559 -2.947 1.00 97.38 103 MET A C 1
ATOM 822 O O . MET A 1 103 ? -16.410 1.836 -2.298 1.00 97.38 103 MET A O 1
ATOM 826 N N . SER A 1 104 ? -15.459 1.040 -4.176 1.00 96.81 104 SER A N 1
ATOM 827 C CA . SER A 1 104 ? -16.723 0.720 -4.845 1.00 96.81 104 SER A CA 1
ATOM 828 C C . SER A 1 104 ? -17.500 -0.359 -4.091 1.00 96.81 104 SER A C 1
ATOM 830 O O . SER A 1 104 ? -18.723 -0.292 -4.014 1.00 96.81 104 SER A O 1
ATOM 832 N N . HIS A 1 105 ? -16.797 -1.331 -3.508 1.00 97.38 105 HIS A N 1
ATOM 833 C CA . HIS A 1 105 ? -17.405 -2.423 -2.758 1.00 97.38 105 HIS A CA 1
ATOM 834 C C . HIS A 1 105 ? -17.956 -1.986 -1.392 1.00 97.38 105 HIS A C 1
ATOM 836 O O . HIS A 1 105 ? -19.046 -2.410 -1.015 1.00 97.38 105 HIS A O 1
ATOM 842 N N . CYS A 1 106 ? -17.237 -1.133 -0.654 1.00 96.31 106 CYS A N 1
ATOM 843 C CA . CYS A 1 106 ? -17.647 -0.682 0.681 1.00 96.31 106 CYS A CA 1
ATOM 844 C C . CYS A 1 106 ? -18.438 0.637 0.689 1.00 96.31 106 CYS A C 1
ATOM 846 O O . CYS A 1 106 ? -18.874 1.078 1.751 1.00 96.31 106 CYS A O 1
ATOM 848 N N . GLY A 1 107 ? -18.612 1.284 -0.468 1.00 96.44 107 GLY A N 1
ATOM 849 C CA . GLY A 1 107 ? -19.304 2.569 -0.587 1.00 96.44 107 GLY A CA 1
ATOM 850 C C . GLY A 1 107 ? -18.532 3.759 -0.003 1.00 96.44 107 GLY A C 1
ATOM 851 O O . GLY A 1 107 ? -19.135 4.798 0.267 1.00 96.44 107 GLY A O 1
ATOM 852 N N . SER A 1 108 ? -17.216 3.634 0.207 1.00 95.94 108 SER A N 1
ATOM 853 C CA . SER A 1 108 ? -16.401 4.715 0.774 1.00 95.94 108 SER A CA 1
ATOM 854 C C . SER A 1 108 ? -16.217 5.873 -0.211 1.00 95.94 108 SER A C 1
ATOM 856 O O . SER A 1 108 ? -15.964 5.668 -1.397 1.00 95.94 108 SER A O 1
ATOM 858 N N . GLN A 1 109 ? -16.276 7.097 0.315 1.00 96.38 109 GLN A N 1
ATOM 859 C CA . GLN A 1 109 ? -15.982 8.351 -0.395 1.00 96.38 109 GLN A CA 1
ATOM 860 C C . GLN A 1 109 ? -14.643 8.964 0.044 1.00 96.38 109 GLN A C 1
ATOM 862 O O . GLN A 1 109 ? -14.362 10.135 -0.213 1.00 96.38 109 GLN A O 1
ATOM 867 N N . ALA A 1 110 ? -13.821 8.185 0.748 1.00 96.56 110 ALA A N 1
ATOM 868 C CA . ALA A 1 110 ? -12.521 8.614 1.233 1.00 96.56 110 ALA A CA 1
ATOM 869 C C . ALA A 1 110 ? -11.487 7.487 1.151 1.00 96.56 110 ALA A C 1
ATOM 871 O O . ALA A 1 110 ? -11.792 6.325 1.436 1.00 96.56 110 ALA A O 1
ATOM 872 N N . VAL A 1 111 ? -10.254 7.863 0.820 1.00 96.44 111 VAL A N 1
ATOM 873 C CA . VAL A 1 111 ? -9.061 7.016 0.917 1.00 96.44 111 VAL A CA 1
ATOM 874 C C . VAL A 1 111 ? -8.118 7.640 1.927 1.00 96.44 111 VAL A C 1
ATOM 876 O O . VAL A 1 111 ? -7.818 8.827 1.846 1.00 96.44 111 VAL A O 1
ATOM 879 N N . LEU A 1 112 ? -7.628 6.833 2.862 1.00 93.88 112 LEU A N 1
ATOM 880 C CA . LEU A 1 112 ? -6.547 7.205 3.764 1.00 93.88 112 LEU A CA 1
ATOM 881 C C . LEU A 1 112 ? -5.313 6.384 3.395 1.00 93.88 112 LEU A C 1
ATOM 883 O O . LEU A 1 112 ? -5.361 5.155 3.429 1.00 93.88 112 LEU A O 1
ATOM 887 N N . ILE A 1 113 ? -4.211 7.057 3.068 1.00 89.88 113 ILE A N 1
ATOM 888 C CA . ILE A 1 113 ? -2.927 6.401 2.808 1.00 89.88 113 ILE A CA 1
ATOM 889 C C . ILE A 1 113 ? -2.056 6.513 4.063 1.00 89.88 113 ILE A C 1
ATOM 891 O O . ILE A 1 113 ? -1.841 7.607 4.596 1.00 89.88 113 ILE A O 1
ATOM 895 N N . VAL A 1 114 ? -1.552 5.367 4.522 1.00 87.56 114 VAL A N 1
ATOM 896 C CA . VAL A 1 114 ? -0.664 5.221 5.686 1.00 87.56 114 VAL A CA 1
ATOM 897 C C . VAL A 1 114 ? 0.509 4.291 5.359 1.00 87.56 114 VAL A C 1
ATOM 899 O O . VAL A 1 114 ? 0.553 3.672 4.295 1.00 87.56 114 VAL A O 1
ATOM 902 N N . GLY A 1 115 ? 1.454 4.173 6.293 1.00 81.56 115 GLY A N 1
ATOM 903 C CA . GLY A 1 115 ? 2.641 3.331 6.157 1.00 81.56 115 GLY A CA 1
ATOM 904 C C . GLY A 1 115 ? 3.774 4.016 5.391 1.00 81.56 115 GLY A C 1
ATOM 905 O O . GLY A 1 115 ? 3.580 5.024 4.715 1.00 81.56 115 GLY A O 1
ATOM 906 N N . GLY A 1 116 ? 4.985 3.457 5.485 1.00 75.62 116 GLY A N 1
ATOM 907 C CA . GLY A 1 116 ? 6.194 4.078 4.924 1.00 75.62 116 GLY A CA 1
ATOM 908 C C . GLY A 1 116 ? 6.129 4.332 3.413 1.00 75.62 116 GLY A C 1
ATOM 909 O O . GLY A 1 116 ? 6.556 5.389 2.951 1.00 75.62 116 GLY A O 1
ATOM 910 N N . VAL A 1 117 ? 5.529 3.408 2.653 1.00 78.69 117 VAL A N 1
ATOM 911 C CA . VAL A 1 117 ? 5.311 3.557 1.200 1.00 78.69 117 VAL A CA 1
ATOM 912 C C . VAL A 1 117 ? 4.283 4.650 0.896 1.00 78.69 117 VAL A C 1
ATOM 914 O O . VAL A 1 117 ? 4.370 5.313 -0.134 1.00 78.69 117 VAL A O 1
ATOM 917 N N . GLY A 1 118 ? 3.353 4.897 1.820 1.00 79.56 118 GLY A N 1
ATOM 918 C CA . GLY A 1 118 ? 2.335 5.934 1.708 1.00 79.56 118 GLY A CA 1
ATOM 919 C C . GLY A 1 118 ? 2.884 7.358 1.628 1.00 79.56 118 GLY A C 1
ATOM 920 O O . GLY A 1 118 ? 2.182 8.252 1.170 1.00 79.56 118 GLY A O 1
ATOM 921 N N . CYS A 1 119 ? 4.145 7.573 2.015 1.00 78.06 119 CYS A N 1
ATOM 922 C CA . CYS A 1 119 ? 4.846 8.851 1.872 1.00 78.06 119 CYS A CA 1
ATOM 923 C C . CYS A 1 119 ? 5.323 9.142 0.436 1.00 78.06 119 CYS A C 1
ATOM 925 O O . CYS A 1 119 ? 5.844 10.229 0.182 1.00 78.06 119 CYS A O 1
ATOM 927 N N . ASN A 1 120 ? 5.217 8.185 -0.492 1.00 79.38 120 ASN A N 1
ATOM 928 C CA . ASN A 1 120 ? 5.634 8.386 -1.876 1.00 79.38 120 ASN A CA 1
ATOM 929 C C . ASN A 1 120 ? 4.650 9.334 -2.588 1.00 79.38 120 ASN A C 1
ATOM 931 O O . ASN A 1 120 ? 3.462 9.030 -2.700 1.00 79.38 120 ASN A O 1
ATOM 935 N N . LEU A 1 121 ? 5.141 10.480 -3.077 1.00 82.19 121 LEU A N 1
ATOM 936 C CA . LEU A 1 121 ? 4.268 11.506 -3.657 1.00 82.19 121 LEU A CA 1
ATOM 937 C C . LEU A 1 121 ? 3.674 11.073 -4.997 1.00 82.19 121 LEU A C 1
ATOM 939 O O . LEU A 1 121 ? 2.567 11.494 -5.306 1.00 82.19 121 LEU A O 1
ATOM 943 N N . ARG A 1 122 ? 4.349 10.206 -5.761 1.00 85.38 122 ARG A N 1
ATOM 944 C CA . ARG A 1 122 ? 3.793 9.655 -7.000 1.00 85.38 122 ARG A CA 1
ATOM 945 C C . ARG A 1 122 ? 2.604 8.733 -6.718 1.00 85.38 122 ARG A C 1
ATOM 947 O O . ARG A 1 122 ? 1.578 8.849 -7.379 1.00 85.38 122 ARG A O 1
ATOM 954 N N . LEU A 1 123 ? 2.686 7.886 -5.687 1.00 87.31 123 LEU A N 1
ATOM 955 C CA . LEU A 1 123 ? 1.534 7.094 -5.234 1.00 87.31 123 LEU A CA 1
ATOM 956 C C . LEU A 1 123 ? 0.383 7.999 -4.765 1.00 87.31 123 LEU A C 1
ATOM 958 O O . LEU A 1 123 ? -0.768 7.759 -5.126 1.00 87.31 123 LEU A O 1
ATOM 962 N N . GLN A 1 124 ? 0.686 9.037 -3.977 1.00 89.12 124 GLN A N 1
ATOM 963 C CA . GLN A 1 124 ? -0.323 10.000 -3.521 1.00 89.12 124 GLN A CA 1
ATOM 964 C C . GLN A 1 124 ? -0.978 10.736 -4.695 1.00 89.12 124 GLN A C 1
ATOM 966 O O . GLN A 1 124 ? -2.195 10.876 -4.710 1.00 89.12 124 GLN A O 1
ATOM 971 N N . GLU A 1 125 ? -0.202 11.157 -5.693 1.00 91.19 125 GLU A N 1
ATOM 972 C CA . GLU A 1 125 ? -0.697 11.804 -6.910 1.00 91.19 125 GLU A CA 1
ATOM 973 C C . GLU A 1 125 ? -1.647 10.882 -7.687 1.00 91.19 125 GLU A C 1
ATOM 975 O O . GLU A 1 125 ? -2.776 11.276 -7.975 1.00 91.19 125 GLU A O 1
ATOM 980 N N . MET A 1 126 ? -1.240 9.638 -7.967 1.00 94.19 126 MET A N 1
ATOM 981 C CA . MET A 1 126 ? -2.077 8.674 -8.695 1.00 94.19 126 MET A CA 1
ATOM 982 C C . MET A 1 126 ? -3.379 8.355 -7.946 1.00 94.19 126 MET A C 1
ATOM 984 O O . MET A 1 126 ? -4.445 8.260 -8.553 1.00 94.19 126 MET A O 1
ATOM 988 N N . MET A 1 127 ? -3.315 8.233 -6.618 1.00 96.38 127 MET A N 1
ATOM 989 C CA . MET A 1 127 ? -4.501 8.041 -5.780 1.00 96.38 127 MET A CA 1
ATOM 990 C C . MET A 1 127 ? -5.394 9.280 -5.734 1.00 96.38 127 MET A C 1
ATOM 992 O O . MET A 1 127 ? -6.614 9.137 -5.668 1.00 96.38 127 MET A O 1
ATOM 996 N N . ASN A 1 128 ? -4.810 10.482 -5.766 1.00 96.06 128 ASN A N 1
ATOM 997 C CA . ASN A 1 128 ? -5.562 11.731 -5.774 1.00 96.06 128 ASN A CA 1
ATOM 998 C C . ASN A 1 128 ? -6.361 11.871 -7.068 1.00 96.06 128 ASN A C 1
ATOM 1000 O O . ASN A 1 128 ? -7.549 12.156 -6.996 1.00 96.06 128 ASN A O 1
ATOM 1004 N N . ILE A 1 129 ? -5.738 11.586 -8.218 1.00 97.50 129 ILE A N 1
ATOM 1005 C CA . ILE A 1 129 ? -6.414 11.568 -9.524 1.00 97.50 129 ILE A CA 1
ATOM 1006 C C . ILE A 1 129 ? -7.619 10.618 -9.479 1.00 97.50 129 ILE A C 1
ATOM 1008 O O . ILE A 1 129 ? -8.738 11.034 -9.766 1.00 97.50 129 ILE A O 1
ATOM 1012 N N . MET A 1 130 ? -7.421 9.376 -9.018 1.00 97.88 130 MET A N 1
ATOM 1013 C CA . MET A 1 130 ? -8.514 8.403 -8.881 1.00 97.88 130 MET A CA 1
ATOM 1014 C C . MET A 1 130 ? -9.624 8.893 -7.934 1.00 97.88 130 MET A C 1
ATOM 1016 O O . MET A 1 130 ? -10.809 8.734 -8.226 1.00 97.88 130 MET A O 1
ATOM 1020 N N . CYS A 1 131 ? -9.270 9.518 -6.806 1.00 97.81 131 CYS A N 1
ATOM 1021 C CA . CYS A 1 131 ? -10.259 10.076 -5.884 1.00 97.81 131 CYS A CA 1
ATOM 1022 C C . CYS A 1 131 ? -11.053 11.223 -6.527 1.00 97.81 131 CYS A C 1
ATOM 1024 O O . CYS A 1 131 ? -12.278 11.238 -6.419 1.00 97.81 131 CYS A O 1
ATOM 1026 N N . GLU A 1 132 ? -10.383 12.155 -7.208 1.00 97.31 132 GLU A N 1
ATOM 1027 C CA . GLU A 1 132 ? -11.007 13.301 -7.877 1.00 97.31 132 GLU A CA 1
ATOM 1028 C C . GLU A 1 132 ? -11.979 12.862 -8.976 1.00 97.31 132 GLU A C 1
ATOM 1030 O O . GLU A 1 132 ? -13.118 13.331 -9.000 1.00 97.31 132 GLU A O 1
ATOM 1035 N N . GLU A 1 133 ? -11.583 11.907 -9.822 1.00 97.12 133 GLU A N 1
ATOM 1036 C CA . GLU A 1 133 ? -12.431 11.351 -10.888 1.00 97.12 133 GLU A CA 1
ATOM 1037 C C . GLU A 1 133 ? -13.716 10.703 -10.347 1.00 97.12 133 GLU A C 1
ATOM 1039 O O . GLU A 1 133 ? -14.748 10.683 -11.022 1.00 97.12 133 GLU A O 1
ATOM 1044 N N . ARG A 1 134 ? -13.682 10.220 -9.101 1.00 96.19 134 ARG A N 1
ATOM 1045 C CA . ARG A 1 134 ? -14.825 9.605 -8.413 1.00 96.19 134 ARG A CA 1
ATOM 1046 C C . ARG A 1 134 ? -15.619 10.566 -7.530 1.00 96.19 134 ARG A C 1
ATOM 1048 O O . ARG A 1 134 ? -16.647 10.164 -6.988 1.00 96.19 134 ARG A O 1
ATOM 1055 N N . GLY A 1 135 ? -15.154 11.800 -7.335 1.00 96.94 135 GLY A N 1
ATOM 1056 C CA . GLY A 1 135 ? -15.724 12.726 -6.349 1.00 96.94 135 GLY A CA 1
ATOM 1057 C C . GLY A 1 135 ? -15.448 12.341 -4.886 1.00 96.94 135 GLY A C 1
ATOM 1058 O O . GLY A 1 135 ? -16.163 12.782 -3.986 1.00 96.94 135 GLY A O 1
ATOM 1059 N N . ALA A 1 136 ? -14.422 11.527 -4.641 1.00 97.50 136 ALA A N 1
ATOM 1060 C CA . ALA A 1 136 ? -13.954 11.121 -3.321 1.00 97.50 136 ALA A CA 1
ATOM 1061 C C . ALA A 1 136 ? -12.812 12.023 -2.814 1.00 97.50 136 ALA A C 1
ATOM 1063 O O . ALA A 1 136 ? -12.283 12.868 -3.534 1.00 97.50 136 ALA A O 1
ATOM 1064 N N . LYS A 1 137 ? -12.410 11.843 -1.550 1.00 97.38 137 LYS A N 1
ATOM 1065 C CA . LYS A 1 137 ? -11.305 12.591 -0.930 1.00 97.38 137 LYS A CA 1
ATOM 1066 C C . LYS A 1 137 ? -10.115 11.699 -0.610 1.00 97.38 137 LYS A C 1
ATOM 1068 O O . LYS A 1 137 ? -10.269 10.673 0.052 1.00 97.38 137 LYS A O 1
ATOM 1073 N N . LEU A 1 138 ? -8.926 12.151 -0.992 1.00 95.44 138 LEU A N 1
ATOM 1074 C CA . LEU A 1 138 ? -7.678 11.573 -0.519 1.00 95.44 138 LEU A CA 1
ATOM 1075 C C . LEU A 1 138 ? -7.225 12.258 0.777 1.00 95.44 138 LEU A C 1
ATOM 1077 O O . LEU A 1 138 ? -7.115 13.480 0.854 1.00 95.44 138 LEU A O 1
ATOM 1081 N N . TYR A 1 139 ? -6.884 11.448 1.773 1.00 93.19 139 TYR A N 1
ATOM 1082 C CA . TYR A 1 139 ? -6.163 11.850 2.971 1.00 93.19 139 TYR A CA 1
ATOM 1083 C C . TYR A 1 139 ? -4.773 11.217 2.928 1.00 93.19 139 TYR A C 1
ATOM 1085 O O . TYR A 1 139 ? -4.584 10.043 3.253 1.00 93.19 139 TYR A O 1
ATOM 1093 N N . ALA A 1 140 ? -3.791 11.999 2.489 1.00 82.38 140 ALA A N 1
ATOM 1094 C CA . ALA A 1 140 ? -2.389 11.624 2.581 1.00 82.38 140 ALA A CA 1
ATOM 1095 C C . ALA A 1 140 ? -1.863 12.007 3.969 1.00 82.38 140 ALA A C 1
ATOM 1097 O O . ALA A 1 140 ? -1.949 13.165 4.384 1.00 82.38 140 ALA A O 1
ATOM 1098 N N . THR A 1 141 ? -1.347 11.029 4.707 1.00 68.69 141 THR A N 1
ATOM 1099 C CA . THR A 1 141 ? -0.851 11.268 6.062 1.00 68.69 141 THR A CA 1
ATOM 1100 C C . THR A 1 141 ? 0.565 11.854 6.016 1.00 68.69 141 THR A C 1
ATOM 1102 O O . THR A 1 141 ? 1.419 11.397 5.255 1.00 68.69 141 THR A O 1
ATOM 1105 N N . ASP A 1 142 ? 0.818 12.882 6.833 1.00 68.12 142 ASP A N 1
ATOM 1106 C CA . ASP A 1 142 ? 2.149 13.477 7.001 1.00 68.12 142 ASP A CA 1
ATOM 1107 C C . ASP A 1 142 ? 3.156 12.408 7.457 1.00 68.12 142 ASP A C 1
ATOM 1109 O O . ASP A 1 142 ? 2.858 11.562 8.303 1.00 68.12 142 ASP A O 1
ATOM 1113 N N . GLU A 1 143 ? 4.372 12.460 6.917 1.00 65.94 143 GLU A N 1
ATOM 1114 C CA . GLU A 1 143 ? 5.448 11.504 7.200 1.00 65.94 143 GLU A CA 1
ATOM 1115 C C . GLU A 1 143 ? 5.727 11.299 8.699 1.00 65.94 143 GLU A C 1
ATOM 1117 O O . GLU A 1 143 ? 6.085 10.201 9.139 1.00 65.94 143 GLU A O 1
ATOM 1122 N N . ARG A 1 144 ? 5.480 12.328 9.519 1.00 67.94 144 ARG A N 1
ATOM 1123 C CA . ARG A 1 144 ? 5.610 12.265 10.976 1.00 67.94 144 ARG A CA 1
ATOM 1124 C C . ARG A 1 144 ? 4.664 11.244 11.606 1.00 67.94 144 ARG A C 1
ATOM 1126 O O . ARG A 1 144 ? 4.960 10.802 12.716 1.00 67.94 144 ARG A O 1
ATOM 1133 N N . PHE A 1 145 ? 3.599 10.843 10.922 1.00 70.38 145 PHE A N 1
ATOM 1134 C CA . PHE A 1 145 ? 2.598 9.895 11.408 1.00 70.38 145 PHE A CA 1
ATOM 1135 C C . PHE A 1 145 ? 2.529 8.592 10.588 1.00 70.38 145 PHE A C 1
ATOM 1137 O O . PHE A 1 145 ? 1.887 7.648 11.031 1.00 70.38 145 PHE A O 1
ATOM 1144 N N . CYS A 1 146 ? 3.222 8.496 9.447 1.00 66.31 146 CYS A N 1
ATOM 1145 C CA . CYS A 1 146 ? 3.237 7.297 8.588 1.00 66.31 146 CYS A CA 1
ATOM 1146 C C . CYS A 1 146 ? 4.245 6.209 8.990 1.00 66.31 146 CYS A C 1
ATOM 1148 O O . CYS A 1 146 ? 4.195 5.104 8.452 1.00 66.31 146 CYS A O 1
ATOM 1150 N N . ILE A 1 147 ? 5.194 6.522 9.873 1.00 68.06 147 ILE A N 1
ATOM 1151 C CA . ILE A 1 147 ? 6.251 5.595 10.302 1.00 68.06 147 ILE A CA 1
ATOM 1152 C C . ILE A 1 147 ? 5.864 4.960 11.638 1.00 68.06 147 ILE A C 1
ATOM 1154 O O . ILE A 1 147 ? 5.306 5.645 12.496 1.00 68.06 147 ILE A O 1
ATOM 1158 N N . ASP A 1 148 ? 6.239 3.692 11.829 1.00 74.69 148 ASP A N 1
ATOM 1159 C CA . ASP A 1 148 ? 6.043 2.947 13.072 1.00 74.69 148 ASP A CA 1
ATOM 1160 C C . ASP A 1 148 ? 6.541 3.732 14.288 1.00 74.69 148 ASP A C 1
ATOM 1162 O O . ASP A 1 148 ? 7.737 4.003 14.451 1.00 74.69 148 ASP A O 1
ATOM 1166 N N . LYS A 1 149 ? 5.599 4.125 15.149 1.00 82.69 149 LYS A N 1
ATOM 1167 C CA . LYS A 1 149 ? 5.860 4.943 16.335 1.00 82.69 149 LYS A CA 1
ATOM 1168 C C . LYS A 1 149 ? 5.028 4.474 17.520 1.00 82.69 149 LYS A C 1
ATOM 1170 O O . LYS A 1 149 ? 3.891 4.048 17.373 1.00 82.69 149 LYS A O 1
ATOM 1175 N N . GLY A 1 150 ? 5.551 4.654 18.732 1.00 88.94 150 GLY A N 1
ATOM 1176 C CA . GLY A 1 150 ? 4.781 4.387 19.953 1.00 88.94 150 GLY A CA 1
ATOM 1177 C C . GLY A 1 150 ? 3.508 5.237 20.064 1.00 88.94 150 GLY A C 1
ATOM 1178 O O . GLY A 1 150 ? 2.542 4.808 20.680 1.00 88.94 150 GLY A O 1
ATOM 1179 N N . ALA A 1 151 ? 3.470 6.407 19.414 1.00 90.12 151 ALA A N 1
ATOM 1180 C CA . ALA A 1 151 ? 2.319 7.309 19.439 1.00 90.12 151 ALA A CA 1
ATOM 1181 C C . ALA A 1 151 ? 1.045 6.703 18.819 1.00 90.12 151 ALA A C 1
ATOM 1183 O O . ALA A 1 151 ? -0.026 6.886 19.382 1.00 90.12 151 ALA A O 1
ATOM 1184 N N . MET A 1 152 ? 1.140 5.950 17.713 1.00 90.69 152 MET A N 1
ATOM 1185 C CA . MET A 1 152 ? -0.037 5.286 17.118 1.00 90.69 152 MET A CA 1
ATOM 1186 C C . MET A 1 152 ? -0.572 4.164 18.018 1.00 90.69 152 MET A C 1
ATOM 1188 O O . MET A 1 152 ? -1.782 3.997 18.135 1.00 90.69 152 MET A O 1
ATOM 1192 N N . ILE A 1 153 ? 0.325 3.450 18.709 1.00 94.25 153 ILE A N 1
ATOM 1193 C CA . ILE A 1 153 ? -0.045 2.416 19.684 1.00 94.25 153 ILE A CA 1
ATOM 1194 C C . ILE A 1 153 ? -0.717 3.053 20.901 1.00 94.25 153 ILE A C 1
ATOM 1196 O O . ILE A 1 153 ? -1.758 2.582 21.347 1.00 94.25 153 ILE A O 1
ATOM 1200 N N . ALA A 1 154 ? -0.156 4.155 21.405 1.00 94.94 154 ALA A N 1
ATOM 1201 C CA . ALA A 1 154 ? -0.732 4.907 22.511 1.00 94.94 154 ALA A CA 1
ATOM 1202 C C . ALA A 1 154 ? -2.113 5.475 22.154 1.00 94.94 154 ALA A C 1
ATOM 1204 O O . ALA A 1 154 ? -3.030 5.341 22.956 1.00 94.94 154 ALA A O 1
ATOM 1205 N N . GLN A 1 155 ? -2.284 6.046 20.954 1.00 94.06 155 GLN A N 1
ATOM 1206 C CA . GLN A 1 155 ? -3.581 6.559 20.507 1.00 94.06 155 GLN A CA 1
ATOM 1207 C C . GLN A 1 155 ? -4.620 5.438 20.445 1.00 94.06 155 GLN A C 1
ATOM 1209 O O . GLN A 1 155 ? -5.662 5.559 21.075 1.00 94.06 155 GLN A O 1
ATOM 1214 N N . ALA A 1 156 ? -4.327 4.330 19.753 1.00 94.06 156 ALA A N 1
ATOM 1215 C CA . ALA A 1 156 ? -5.250 3.198 19.673 1.00 94.06 156 ALA A CA 1
ATOM 1216 C C . ALA A 1 156 ? -5.599 2.642 21.066 1.00 94.06 156 ALA A C 1
ATOM 1218 O O . ALA A 1 156 ? -6.765 2.384 21.352 1.00 94.06 156 ALA A O 1
ATOM 1219 N N . GLY A 1 157 ? -4.609 2.528 21.959 1.00 95.31 157 GLY A N 1
ATOM 1220 C CA . GLY A 1 157 ? -4.823 2.093 23.339 1.00 95.31 157 GLY A CA 1
ATOM 1221 C C . GLY A 1 157 ? -5.691 3.054 24.158 1.00 95.31 157 GLY A C 1
ATOM 1222 O O . GLY A 1 157 ? -6.524 2.595 24.933 1.00 95.31 157 GLY A O 1
ATOM 1223 N N . ILE A 1 158 ? -5.536 4.370 23.974 1.00 96.50 158 ILE A N 1
ATOM 1224 C CA . ILE A 1 158 ? -6.375 5.380 24.634 1.00 96.50 158 ILE A CA 1
ATOM 1225 C C . ILE A 1 158 ? -7.820 5.293 24.138 1.00 96.50 158 ILE A C 1
ATOM 1227 O O . ILE A 1 158 ? -8.716 5.264 24.974 1.00 96.50 158 ILE A O 1
ATOM 1231 N N . GLU A 1 159 ? -8.051 5.195 22.825 1.00 96.31 159 GLU A N 1
ATOM 1232 C CA . GLU A 1 159 ? -9.400 5.041 22.249 1.00 96.31 159 GLU A CA 1
ATOM 1233 C C . GLU A 1 159 ? -10.097 3.787 22.805 1.00 96.31 159 GLU A C 1
ATOM 1235 O O . GLU A 1 159 ? -11.227 3.843 23.295 1.00 96.31 159 GLU A O 1
ATOM 1240 N N . MET A 1 160 ? -9.384 2.653 22.821 1.00 95.69 160 MET A N 1
ATOM 1241 C CA . MET A 1 160 ? -9.875 1.401 23.402 1.00 95.69 160 MET A CA 1
ATOM 1242 C C . MET A 1 160 ? -10.214 1.569 24.886 1.00 95.69 160 MET A C 1
ATOM 1244 O O . MET A 1 160 ? -11.331 1.260 25.301 1.00 95.69 160 MET A O 1
ATOM 1248 N N . PHE A 1 161 ? -9.292 2.115 25.678 1.00 95.94 161 PHE A N 1
ATOM 1249 C CA . PHE A 1 161 ? -9.488 2.306 27.113 1.00 95.94 161 PHE A CA 1
ATOM 1250 C C . PHE A 1 161 ? -10.659 3.248 27.425 1.00 95.94 161 PHE A C 1
ATOM 1252 O O . PHE A 1 161 ? -11.468 2.958 28.304 1.00 95.94 161 PHE A O 1
ATOM 1259 N N . GLN A 1 162 ? -10.789 4.352 26.683 1.00 96.19 162 GLN A N 1
ATOM 1260 C CA . GLN A 1 162 ? -11.880 5.318 26.842 1.00 96.19 162 GLN A CA 1
ATOM 1261 C C . GLN A 1 162 ? -13.246 4.722 26.490 1.00 96.19 162 GLN A C 1
ATOM 1263 O O . GLN A 1 162 ? -14.240 5.079 27.119 1.00 96.19 162 GLN A O 1
ATOM 1268 N N . SER A 1 163 ? -13.292 3.772 25.553 1.00 96.38 163 SER A N 1
ATOM 1269 C CA . SER A 1 163 ? -14.502 2.995 25.248 1.00 96.38 163 SER A CA 1
ATOM 1270 C C . SER A 1 163 ? -14.804 1.868 26.254 1.00 96.38 163 SER A C 1
ATOM 1272 O O . SER A 1 163 ? -15.778 1.141 26.086 1.00 96.38 163 SER A O 1
ATOM 1274 N N . GLY A 1 164 ? -13.993 1.717 27.310 1.00 95.44 164 GLY A N 1
ATOM 1275 C CA . GLY A 1 164 ? -14.173 0.711 28.364 1.00 95.44 164 GLY A CA 1
ATOM 1276 C C . GLY A 1 164 ? -13.456 -0.620 28.117 1.00 95.44 164 GLY A C 1
ATOM 1277 O O . GLY A 1 164 ? -13.538 -1.521 28.954 1.00 95.44 164 GLY A O 1
ATOM 1278 N N . THR A 1 165 ? -12.721 -0.754 27.013 1.00 95.06 165 THR A N 1
ATOM 1279 C CA . THR A 1 165 ? -11.978 -1.974 26.681 1.00 95.06 165 THR A CA 1
ATOM 1280 C C . THR A 1 165 ? -10.701 -2.062 27.514 1.00 95.06 165 THR A C 1
ATOM 1282 O O . THR A 1 165 ? -9.836 -1.186 27.459 1.00 95.06 165 THR A O 1
ATOM 1285 N N . THR A 1 166 ? -10.565 -3.140 28.289 1.00 94.75 166 THR A N 1
ATOM 1286 C CA . THR A 1 166 ? -9.385 -3.420 29.120 1.00 94.75 166 THR A CA 1
ATOM 1287 C C . THR A 1 166 ? -8.966 -4.882 28.985 1.00 94.75 166 THR A C 1
ATOM 1289 O O . THR A 1 166 ? -9.806 -5.757 28.783 1.00 94.75 166 THR A O 1
ATOM 1292 N N . THR A 1 167 ? -7.664 -5.149 29.107 1.00 93.38 167 THR A N 1
ATOM 1293 C CA . THR A 1 167 ? -7.105 -6.505 29.009 1.00 93.38 167 THR A CA 1
ATOM 1294 C C . THR A 1 167 ? -6.578 -6.947 30.376 1.00 93.38 167 THR A C 1
ATOM 1296 O O . THR A 1 167 ? -5.650 -6.314 30.889 1.00 93.38 167 THR A O 1
ATOM 1299 N N . PRO A 1 168 ? -7.135 -8.015 30.980 1.00 95.50 168 PRO A N 1
ATOM 1300 C CA . PRO A 1 168 ? -6.574 -8.654 32.168 1.00 95.50 168 PRO A CA 1
ATOM 1301 C C . PRO A 1 168 ? -5.105 -9.038 31.979 1.00 95.50 168 PRO A C 1
ATOM 1303 O O . PRO A 1 168 ? -4.686 -9.413 30.885 1.00 95.50 168 PRO A O 1
ATOM 1306 N N . TRP A 1 169 ? -4.316 -8.956 33.049 1.00 94.88 169 TRP A N 1
ATOM 1307 C CA . TRP A 1 169 ? -2.863 -9.140 32.980 1.00 94.88 169 TRP A CA 1
ATOM 1308 C C . TRP A 1 169 ? -2.441 -10.513 32.436 1.00 94.88 169 TRP A C 1
ATOM 1310 O O . TRP A 1 169 ? -1.495 -10.616 31.661 1.00 94.88 169 TRP A O 1
ATOM 1320 N N . ASP A 1 170 ? -3.165 -11.563 32.807 1.00 96.56 170 ASP A N 1
ATOM 1321 C CA . ASP A 1 170 ? -2.959 -12.941 32.362 1.00 96.56 170 ASP A CA 1
ATOM 1322 C C . ASP A 1 170 ? -3.264 -13.162 30.870 1.00 96.56 170 ASP A C 1
ATOM 1324 O O . ASP A 1 170 ? -2.824 -14.159 30.299 1.00 96.56 170 ASP A O 1
ATOM 1328 N N . LEU A 1 171 ? -3.950 -12.214 30.223 1.00 93.31 171 LEU A N 1
ATOM 1329 C CA . LEU A 1 171 ? -4.252 -12.228 28.790 1.00 93.31 171 LEU A CA 1
ATOM 1330 C C . LEU A 1 171 ? -3.311 -11.338 27.959 1.00 93.31 171 LEU A C 1
ATOM 1332 O O . LEU A 1 171 ? -3.415 -11.317 26.731 1.00 93.31 171 LEU A O 1
ATOM 1336 N N . VAL A 1 172 ? -2.370 -10.622 28.587 1.00 94.19 172 VAL A N 1
ATOM 1337 C CA . VAL A 1 172 ? -1.379 -9.793 27.880 1.00 94.19 172 VAL A CA 1
ATOM 1338 C C . VAL A 1 172 ? -0.296 -10.690 27.277 1.00 94.19 172 VAL A C 1
ATOM 1340 O O . VAL A 1 172 ? 0.741 -10.961 27.879 1.00 94.19 172 VAL A O 1
ATOM 1343 N N . THR A 1 173 ? -0.547 -11.160 26.059 1.00 94.56 173 THR A N 1
ATOM 1344 C CA . THR A 1 173 ? 0.366 -12.011 25.287 1.00 94.56 173 THR A CA 1
ATOM 1345 C C . THR A 1 173 ? 0.691 -11.401 23.921 1.00 94.56 173 THR A C 1
ATOM 1347 O O . THR A 1 173 ? 0.140 -10.375 23.525 1.00 94.56 173 THR A O 1
ATOM 1350 N N . CYS A 1 174 ? 1.616 -12.022 23.188 1.00 94.69 174 CYS A N 1
ATOM 1351 C CA . CYS A 1 174 ? 1.980 -11.624 21.833 1.00 94.69 174 CYS A CA 1
ATOM 1352 C C . CYS A 1 174 ? 1.324 -12.547 20.800 1.00 94.69 174 CYS A C 1
ATOM 1354 O O . CYS A 1 174 ? 1.566 -13.755 20.792 1.00 94.69 174 CYS A O 1
ATOM 1356 N N . THR A 1 175 ? 0.574 -11.955 19.871 1.00 93.38 175 THR A N 1
ATOM 1357 C CA . THR A 1 175 ? 0.003 -12.652 18.713 1.00 93.38 175 THR A CA 1
ATOM 1358 C C . THR A 1 175 ? 0.747 -12.226 17.450 1.00 93.38 175 THR A C 1
ATOM 1360 O O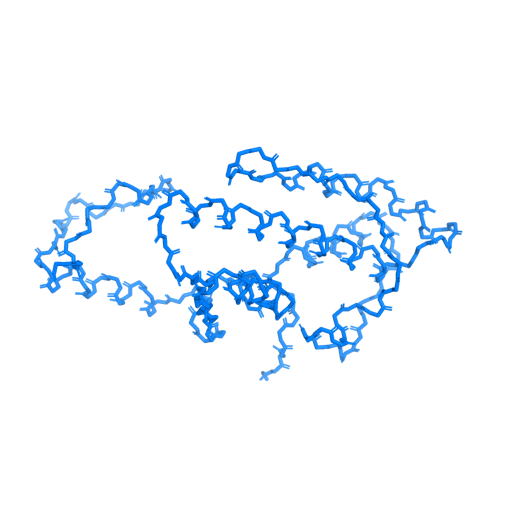 . THR A 1 175 ? 0.539 -11.134 16.933 1.00 93.38 175 THR A O 1
ATOM 1363 N N . GLN A 1 176 ? 1.623 -13.086 16.919 1.00 95.06 176 GLN A N 1
ATOM 1364 C CA . GLN A 1 176 ? 2.445 -12.753 15.739 1.00 95.06 176 GLN A CA 1
ATOM 1365 C C . GLN A 1 176 ? 1.633 -12.556 14.449 1.00 95.06 176 GLN A C 1
ATOM 1367 O O . GLN A 1 176 ? 2.079 -11.861 13.542 1.00 95.06 176 GLN A O 1
ATOM 1372 N N . ARG A 1 177 ? 0.463 -13.195 14.341 1.00 95.25 177 ARG A N 1
ATOM 1373 C CA . ARG A 1 177 ? -0.421 -13.145 13.163 1.00 95.25 177 ARG A CA 1
ATOM 1374 C C . ARG A 1 177 ? -1.755 -12.491 13.504 1.00 95.25 177 ARG A C 1
ATOM 1376 O O . ARG A 1 177 ? -2.800 -13.018 13.145 1.00 95.25 177 ARG A O 1
ATOM 1383 N N . TYR A 1 178 ? -1.702 -11.392 14.253 1.00 94.44 178 TYR A N 1
ATOM 1384 C CA . TYR A 1 178 ? -2.905 -10.714 14.716 1.00 94.44 178 TYR A CA 1
ATOM 1385 C C . TYR A 1 178 ? -3.675 -10.146 13.519 1.00 94.44 178 TYR A C 1
ATOM 1387 O O . TYR A 1 178 ? -3.140 -9.319 12.775 1.00 94.44 178 TYR A O 1
ATOM 1395 N N . ARG A 1 179 ? -4.898 -10.632 13.290 1.00 96.44 179 ARG A N 1
ATOM 1396 C CA . ARG A 1 179 ? -5.721 -10.178 12.166 1.00 96.44 179 ARG A CA 1
ATOM 1397 C C . ARG A 1 179 ? -6.489 -8.914 12.526 1.00 96.44 179 ARG A C 1
ATOM 1399 O O . ARG A 1 179 ? -6.893 -8.712 13.666 1.00 96.44 179 ARG A O 1
ATOM 1406 N N . THR A 1 180 ? -6.741 -8.077 11.527 1.00 94.62 180 THR A N 1
ATOM 1407 C CA . THR A 1 180 ? -7.479 -6.820 11.704 1.00 94.62 180 THR A CA 1
ATOM 1408 C C . THR A 1 180 ? -8.945 -7.023 12.086 1.00 94.62 180 THR A C 1
ATOM 1410 O O . THR A 1 180 ? -9.529 -6.134 12.692 1.00 94.62 180 THR A O 1
ATOM 1413 N N . ASP A 1 181 ? -9.534 -8.173 11.759 1.00 95.56 181 ASP A N 1
ATOM 1414 C CA . ASP A 1 181 ? -10.919 -8.533 12.077 1.00 95.56 181 ASP A CA 1
ATOM 1415 C C . ASP A 1 181 ? -11.079 -9.309 13.395 1.00 95.56 181 ASP A C 1
ATOM 1417 O O . ASP A 1 181 ? -12.200 -9.623 13.784 1.00 95.56 181 ASP A O 1
ATOM 1421 N N . GLU A 1 182 ? -9.984 -9.590 14.108 1.00 94.38 182 GLU A N 1
ATOM 1422 C CA . GLU A 1 182 ? -10.020 -10.170 15.460 1.00 94.38 182 GLU A CA 1
ATOM 1423 C C . GLU A 1 182 ? -10.215 -9.107 16.556 1.00 94.38 182 GLU A C 1
ATOM 1425 O O . GLU A 1 182 ? -10.460 -9.449 17.711 1.00 94.38 182 GLU A O 1
ATOM 1430 N N . VAL A 1 183 ? -10.112 -7.819 16.208 1.00 92.25 183 VAL A N 1
ATOM 1431 C CA . VAL A 1 183 ? -10.278 -6.702 17.144 1.00 92.25 183 VAL A CA 1
ATOM 1432 C C . VAL A 1 183 ? -11.706 -6.171 17.073 1.00 92.25 183 VAL A C 1
ATOM 1434 O O . VAL A 1 183 ? -12.131 -5.636 16.049 1.00 92.25 183 VAL A O 1
ATOM 1437 N N . GLU A 1 184 ? -12.436 -6.259 18.182 1.00 92.81 184 GLU A N 1
ATOM 1438 C CA . GLU A 1 184 ? -13.727 -5.588 18.319 1.00 92.81 184 GLU A CA 1
ATOM 1439 C C . GLU A 1 184 ? -13.524 -4.069 18.444 1.00 92.81 184 GLU A C 1
ATOM 1441 O O . GLU A 1 184 ? -12.817 -3.585 19.330 1.00 92.81 184 GLU A O 1
ATOM 1446 N N . VAL A 1 185 ? -14.133 -3.305 17.534 1.00 94.88 185 VAL A N 1
ATOM 1447 C CA . VAL A 1 185 ? -13.992 -1.844 17.479 1.00 94.88 185 VAL A CA 1
ATOM 1448 C C . VAL A 1 185 ? -15.099 -1.179 18.296 1.00 94.88 185 VAL A C 1
ATOM 1450 O O . VAL A 1 185 ? -16.180 -0.897 17.784 1.00 94.88 185 VAL A O 1
ATOM 1453 N N . THR A 1 186 ? -14.813 -0.895 19.564 1.00 95.00 186 THR A N 1
ATOM 1454 C CA . THR A 1 186 ? -15.761 -0.318 20.539 1.00 95.00 186 THR A CA 1
ATOM 1455 C C . THR A 1 186 ? -15.787 1.215 20.567 1.00 95.00 186 THR A C 1
ATOM 1457 O O . THR A 1 186 ? -16.650 1.805 21.205 1.00 95.00 186 THR A O 1
ATOM 1460 N N . TRP A 1 187 ? -14.862 1.880 19.869 1.00 94.00 187 TRP A N 1
ATOM 1461 C CA .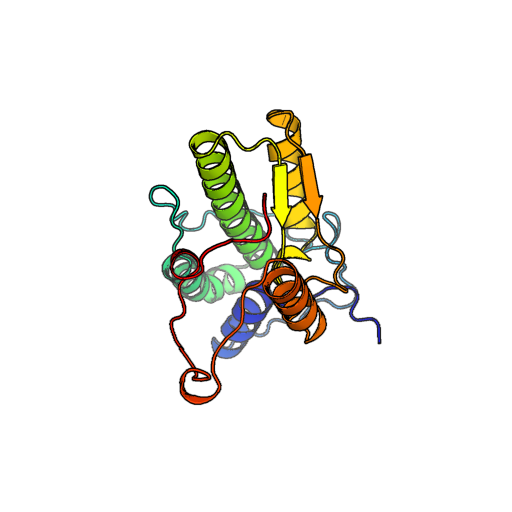 TRP A 1 187 ? -14.641 3.337 19.930 1.00 94.00 187 TRP A CA 1
ATOM 1462 C C . TRP A 1 187 ? -15.175 4.114 18.711 1.00 94.00 187 TRP A C 1
ATOM 1464 O O . TRP A 1 187 ? -14.826 5.273 18.506 1.00 94.00 187 TRP A O 1
ATOM 1474 N N . ARG A 1 188 ? -15.996 3.484 17.859 1.00 86.94 188 ARG A N 1
ATOM 1475 C CA . ARG A 1 188 ? -16.608 4.112 16.664 1.00 86.94 188 ARG A CA 1
ATOM 1476 C C . ARG A 1 188 ? -18.111 4.404 16.804 1.00 86.94 188 ARG A C 1
ATOM 1478 O O . ARG A 1 188 ? -18.782 4.598 15.793 1.00 86.94 188 ARG A O 1
ATOM 1485 N N . SER A 1 189 ? -18.626 4.392 18.031 1.00 64.75 189 SER A N 1
ATOM 1486 C CA . SER A 1 189 ? -20.034 4.646 18.378 1.00 64.75 189 SER A CA 1
ATOM 1487 C C . SER A 1 189 ? -20.421 6.119 18.318 1.00 64.75 189 SER A C 1
ATOM 1489 O O . SER A 1 189 ? -19.618 6.934 18.825 1.00 64.75 189 SER A O 1
#

Nearest PDB structures (foldseek):
  6gwj-assembly1_K  TM=9.447E-01  e=1.063E-16  Homo sapiens
  8k20-assembly1_E  TM=8.639E-01  e=2.321E-13  Arabidopsis thaliana
  5jmv-assembly1_A  TM=9.399E-01  e=4.738E-11  Methanocaldococcus jannaschii DSM 2661
  5jmv-assembly1_B  TM=9.362E-01  e=2.130E-10  Methanocaldococcus jannaschii DSM 2661
  2ivn-assembly1_A  TM=7.932E-01  e=3.549E-11  Pyrococcus abyssi

Sequence (189 aa):
MSNKYWGRGLEDEFYVRLKEAGLNVSRPTNISTGSEDTFRGKKFLHLPYTVKGMDVSFSGILSNIEKQAPHLISSKQYTPEDLCYSLQETIFAMLVEITERAMSHCGSQAVLIVGGVGCNLRLQEMMNIMCEERGAKLYATDERFCIDKGAMIAQAGIEMFQSGTTTPWDLVTCTQRYRTDEVEVTWRS

Solvent-accessible surface area (backbone atoms only — not comparable to full-atom values): 11429 Å² total; per-residue (Å²): 143,77,81,67,63,73,71,60,44,72,66,48,54,50,54,50,50,43,45,74,71,70,45,95,75,76,80,80,77,91,60,41,44,43,84,90,40,53,45,87,36,86,52,81,56,95,67,72,83,51,70,56,87,74,45,76,56,63,66,65,35,53,57,52,49,64,69,42,44,66,58,37,44,74,70,67,77,40,52,75,39,13,51,51,37,23,50,51,54,53,52,42,49,52,51,44,54,27,50,52,52,49,29,68,72,72,68,53,59,63,48,76,42,62,41,56,56,40,59,36,44,50,55,48,48,56,43,37,53,57,20,54,80,70,75,28,43,65,42,75,48,58,66,92,71,20,48,97,50,70,63,63,55,50,49,56,50,48,44,38,44,75,54,69,53,80,78,58,76,93,69,73,72,88,67,94,81,71,56,83,85,78,58,84,81,67,65,80,121